Protein AF-A0A7S2Z0U9-F1 (afdb_monomer)

Organism: NCBI:txid464258

InterPro domains:
  IPR000131 ATP synthase, F1 complex, gamma subunit [PF00231] (10-187)
  IPR000131 ATP synthase, F1 complex, gamma subunit [PR00126] (64-81)
  IPR000131 ATP synthase, F1 complex, gamma subunit [PR00126] (134-153)
  IPR000131 ATP synthase, F1 complex, gamma subunit [PR00126] (165-186)
  IPR000131 ATP synthase, F1 complex, gamma subunit [PTHR11693] (14-187)
  IPR000131 ATP synthase, F1 complex, gamma subunit [cd12151] (15-184)
  IPR023632 ATP synthase, F1 complex, gamma subunit conserved site [PS00153] (173-186)
  IPR035968 ATP synthase, F1 complex, gamma subunit superfamily [SSF52943] (11-188)

Nearest PDB structures (foldseek):
  6rdb-assembly1_S  TM=9.258E-01  e=1.568E-13  Polytomella sp. Pringsheim 198.80
  6tmk-assembly1_g1  TM=9.402E-01  e=5.259E-10  Toxoplasma gondii GT1
  6tmj-assembly1_g2  TM=9.325E-01  e=3.375E-09  Toxoplasma gondii GT1
  6te0-assembly1_G  TM=8.631E-01  e=2.609E-08  Euglena gracilis
  6tdx-assembly1_G  TM=8.057E-01  e=1.390E-07  Euglena gracilis

Structure (mmCIF, N/CA/C/O backbone):
data_AF-A0A7S2Z0U9-F1
#
_entry.id   AF-A0A7S2Z0U9-F1
#
loop_
_atom_site.group_PDB
_atom_site.id
_atom_site.type_symbol
_atom_site.label_atom_id
_atom_site.label_alt_id
_atom_site.label_comp_id
_atom_site.label_asym_id
_atom_site.label_entity_id
_atom_site.label_seq_id
_atom_site.pdbx_PDB_ins_code
_atom_site.Cartn_x
_atom_site.Cartn_y
_atom_site.Cartn_z
_atom_site.occupancy
_atom_site.B_iso_or_equiv
_atom_site.auth_seq_id
_atom_site.auth_comp_id
_atom_site.auth_asym_id
_atom_site.auth_atom_id
_atom_site.pdbx_PDB_model_num
ATOM 1 N N . PHE A 1 1 ? -12.363 -0.565 -14.697 1.00 32.34 1 PHE A N 1
ATOM 2 C CA . PHE A 1 1 ? -11.449 -0.471 -15.856 1.00 32.34 1 PHE A CA 1
ATOM 3 C C . PHE A 1 1 ? -10.885 -1.841 -16.272 1.00 32.34 1 PHE A C 1
ATOM 5 O O . PHE A 1 1 ? -9.726 -1.948 -16.635 1.00 32.34 1 PHE A O 1
ATOM 12 N N . TRP A 1 2 ? -11.730 -2.881 -16.286 1.00 26.42 2 TRP A N 1
ATOM 13 C CA . TRP A 1 2 ? -11.443 -4.233 -16.806 1.00 26.42 2 TRP A CA 1
ATOM 14 C C . TRP A 1 2 ? -12.267 -4.490 -18.089 1.00 26.42 2 TRP A C 1
ATOM 16 O O . TRP A 1 2 ? -12.832 -5.557 -18.283 1.00 26.42 2 TRP A O 1
ATOM 26 N N . GLY A 1 3 ? -12.453 -3.448 -18.908 1.00 25.30 3 GLY A N 1
ATOM 27 C CA . GLY A 1 3 ? -13.459 -3.426 -19.982 1.00 25.30 3 GLY A CA 1
ATOM 28 C C . GLY A 1 3 ? -12.913 -3.322 -21.405 1.00 25.30 3 GLY A C 1
ATOM 29 O O . GLY A 1 3 ? -13.703 -3.332 -22.340 1.00 25.30 3 GLY A O 1
ATOM 30 N N . ALA A 1 4 ? -11.597 -3.226 -21.598 1.00 32.41 4 ALA A N 1
ATOM 31 C CA . ALA A 1 4 ? -11.025 -3.394 -22.928 1.00 32.41 4 ALA A CA 1
ATOM 32 C C . ALA A 1 4 ? -10.775 -4.890 -23.119 1.00 32.41 4 ALA A C 1
ATOM 34 O O . ALA A 1 4 ? -9.882 -5.452 -22.483 1.00 32.41 4 ALA A O 1
ATOM 35 N N . ALA A 1 5 ? -11.621 -5.531 -23.929 1.00 33.47 5 ALA A N 1
ATOM 36 C CA . ALA A 1 5 ? -11.429 -6.901 -24.377 1.00 33.47 5 ALA A CA 1
ATOM 37 C C . ALA A 1 5 ? -9.969 -7.080 -24.811 1.00 33.47 5 ALA A C 1
ATOM 39 O O . ALA A 1 5 ? -9.476 -6.324 -25.650 1.00 33.47 5 ALA A O 1
ATOM 40 N N . ALA A 1 6 ? -9.272 -8.036 -24.192 1.00 40.34 6 ALA A N 1
ATOM 41 C CA . ALA A 1 6 ? -7.937 -8.415 -24.619 1.00 40.34 6 ALA A CA 1
ATOM 42 C C . ALA A 1 6 ? -8.001 -8.729 -26.119 1.00 40.34 6 ALA A C 1
ATOM 44 O O . ALA A 1 6 ? -8.807 -9.562 -26.541 1.00 40.34 6 ALA A O 1
ATOM 45 N N . ALA A 1 7 ? -7.206 -8.013 -26.916 1.00 38.97 7 ALA A N 1
ATOM 46 C CA . ALA A 1 7 ? -7.122 -8.255 -28.347 1.00 38.97 7 ALA A CA 1
ATOM 47 C C . ALA A 1 7 ? -6.804 -9.746 -28.585 1.00 38.97 7 ALA A C 1
ATOM 49 O O . ALA A 1 7 ? -5.976 -10.309 -27.858 1.00 38.97 7 ALA A O 1
ATOM 50 N N . PRO A 1 8 ? -7.465 -10.414 -29.546 1.00 28.67 8 PRO A N 1
ATOM 51 C CA . PRO A 1 8 ? -7.232 -11.828 -29.814 1.00 28.67 8 PRO A CA 1
ATOM 52 C C . PRO A 1 8 ? -5.764 -12.030 -30.223 1.00 28.67 8 PRO A C 1
ATOM 54 O O . PRO A 1 8 ? -5.346 -11.568 -31.278 1.00 28.67 8 PRO A O 1
ATOM 57 N N . GLY A 1 9 ? -4.979 -12.668 -29.346 1.00 45.53 9 GLY A N 1
ATOM 58 C CA . GLY A 1 9 ? -3.525 -12.845 -29.491 1.00 45.53 9 GLY A CA 1
ATOM 59 C C . GLY A 1 9 ? -2.668 -12.177 -28.405 1.00 45.53 9 GLY A C 1
ATOM 60 O O . GLY A 1 9 ? -1.458 -12.384 -28.388 1.00 45.53 9 GLY A O 1
ATOM 61 N N . ALA A 1 10 ? -3.259 -11.413 -27.480 1.00 55.91 10 ALA A N 1
ATOM 62 C CA . ALA A 1 10 ? -2.511 -10.794 -26.387 1.00 55.91 10 ALA A CA 1
ATOM 63 C C . ALA A 1 10 ? -1.894 -11.857 -25.458 1.00 55.91 10 ALA A C 1
ATOM 65 O O . ALA A 1 10 ? -2.607 -12.691 -24.889 1.00 55.91 10 ALA A O 1
ATOM 66 N N . LYS A 1 11 ? -0.563 -11.810 -25.291 1.00 65.12 11 LYS A N 1
ATOM 67 C CA . LYS A 1 11 ? 0.166 -12.604 -24.288 1.00 65.12 11 LYS A CA 1
ATOM 68 C C . LYS A 1 11 ? -0.494 -12.399 -22.918 1.00 65.12 11 LYS A C 1
ATOM 70 O O . LYS A 1 11 ? -0.895 -11.283 -22.578 1.00 65.12 11 LYS A O 1
ATOM 75 N N . LYS A 1 12 ? -0.629 -13.474 -22.131 1.00 72.00 12 LYS A N 1
ATOM 76 C CA . LYS A 1 12 ? -1.171 -13.370 -20.767 1.00 72.00 12 LYS A CA 1
ATOM 77 C C . LYS A 1 12 ? -0.324 -12.364 -19.971 1.00 72.00 12 LYS A C 1
ATOM 79 O O . LYS A 1 12 ? 0.902 -12.471 -20.015 1.00 72.00 12 LYS A O 1
ATOM 84 N N . PRO A 1 13 ? -0.941 -11.400 -19.266 1.00 81.06 13 PRO A N 1
ATOM 85 C CA . PRO A 1 13 ? -0.189 -10.425 -18.495 1.00 81.06 13 PRO A CA 1
ATOM 86 C C . PRO A 1 13 ? 0.525 -11.132 -17.346 1.00 81.06 13 PRO A C 1
ATOM 88 O O . PRO A 1 13 ? -0.091 -11.906 -16.617 1.00 81.06 13 PRO A O 1
ATOM 91 N N . LYS A 1 14 ? 1.813 -10.845 -17.179 1.00 87.44 14 LYS A N 1
ATOM 92 C CA . LYS A 1 14 ? 2.587 -11.275 -16.017 1.00 87.44 14 LYS A CA 1
ATOM 93 C C . LYS A 1 14 ? 2.395 -10.271 -14.884 1.00 87.44 14 LYS A C 1
ATOM 95 O O . LYS A 1 14 ? 2.302 -9.067 -15.119 1.00 87.44 14 LYS A O 1
ATOM 100 N N . LEU A 1 15 ? 2.302 -10.765 -13.658 1.00 88.75 15 LEU A N 1
ATOM 101 C CA . LEU A 1 15 ? 2.034 -9.981 -12.462 1.00 88.75 15 LEU A CA 1
ATOM 102 C C . LEU A 1 15 ? 3.262 -9.995 -11.554 1.00 88.75 15 LEU A C 1
ATOM 104 O O . LEU A 1 15 ? 3.691 -11.046 -11.073 1.00 88.75 15 LEU A O 1
ATOM 108 N N . ALA A 1 16 ? 3.773 -8.797 -11.286 1.00 89.94 16 ALA A N 1
ATOM 109 C CA . ALA A 1 16 ? 4.720 -8.519 -10.220 1.00 89.94 16 ALA A CA 1
ATOM 110 C C . ALA A 1 16 ? 3.972 -7.808 -9.088 1.00 89.94 16 ALA A C 1
ATOM 112 O O . ALA A 1 16 ? 3.297 -6.802 -9.314 1.00 89.94 16 ALA A O 1
ATOM 113 N N . ILE A 1 17 ? 4.052 -8.346 -7.873 1.00 91.06 17 ILE A N 1
ATOM 114 C CA . ILE A 1 17 ? 3.324 -7.813 -6.719 1.00 91.06 17 ILE A CA 1
ATOM 115 C C . ILE A 1 17 ? 4.305 -7.320 -5.664 1.00 91.06 17 ILE A C 1
ATOM 117 O O . ILE A 1 17 ? 5.187 -8.052 -5.223 1.00 91.06 17 ILE A O 1
ATOM 121 N N . VAL A 1 18 ? 4.096 -6.095 -5.191 1.00 90.25 18 VAL A N 1
ATOM 122 C CA . VAL A 1 18 ? 4.805 -5.548 -4.033 1.00 90.25 18 VAL A CA 1
ATOM 123 C C . VAL A 1 18 ? 3.852 -5.556 -2.836 1.00 90.25 18 VAL A C 1
ATOM 125 O O . VAL A 1 18 ? 2.795 -4.926 -2.863 1.00 90.25 18 VAL A O 1
ATOM 128 N N . GLY A 1 19 ? 4.213 -6.302 -1.791 1.00 88.44 19 GLY A N 1
ATOM 129 C CA . GLY A 1 19 ? 3.454 -6.443 -0.549 1.00 88.44 19 GLY A CA 1
ATOM 130 C C . GLY A 1 19 ? 2.573 -7.698 -0.447 1.00 88.44 19 GLY A C 1
ATOM 131 O O . GLY A 1 19 ? 2.037 -8.230 -1.421 1.00 88.44 19 GLY A O 1
ATOM 132 N N . ASP A 1 20 ? 2.365 -8.156 0.791 1.00 88.31 20 ASP A N 1
ATOM 133 C CA . ASP A 1 20 ? 1.650 -9.407 1.093 1.00 88.31 20 ASP A CA 1
ATOM 134 C C . ASP A 1 20 ? 0.145 -9.349 0.821 1.00 88.31 20 ASP A C 1
ATOM 136 O O . ASP A 1 20 ? -0.478 -10.348 0.450 1.00 88.31 20 ASP A O 1
ATOM 140 N N . LYS A 1 21 ? -0.469 -8.176 1.006 1.00 89.00 21 LYS A N 1
ATOM 141 C CA . LYS A 1 21 ? -1.922 -8.024 0.859 1.00 89.00 21 LYS A CA 1
ATOM 142 C C . LYS A 1 21 ? -2.360 -8.245 -0.585 1.00 89.00 21 LYS A C 1
ATOM 144 O O . LYS A 1 21 ? -3.274 -9.037 -0.809 1.00 89.00 21 LYS A O 1
ATOM 149 N N . GLY A 1 22 ? -1.656 -7.645 -1.548 1.00 86.62 22 GLY A N 1
ATOM 150 C CA . GLY A 1 22 ? -1.897 -7.878 -2.974 1.00 86.62 22 GLY A CA 1
ATOM 151 C C . GLY A 1 22 ? -1.718 -9.350 -3.343 1.00 86.62 22 GLY A C 1
ATOM 152 O O . GLY A 1 22 ? -2.596 -9.937 -3.975 1.00 86.62 22 GLY A O 1
ATOM 153 N N . ARG A 1 23 ? -0.641 -9.977 -2.846 1.00 88.56 23 ARG A N 1
ATOM 154 C CA . ARG A 1 23 ? -0.338 -11.393 -3.090 1.00 88.56 23 ARG A CA 1
ATOM 155 C C . ARG A 1 23 ? -1.474 -12.290 -2.622 1.00 88.56 23 ARG A C 1
ATOM 157 O O . ARG A 1 23 ? -1.914 -13.142 -3.378 1.00 88.56 23 ARG A O 1
ATOM 164 N N . SER A 1 24 ? -1.970 -12.086 -1.401 1.00 88.94 24 SER A N 1
ATOM 165 C CA . SER A 1 24 ? -2.996 -12.945 -0.791 1.00 88.94 24 SER A CA 1
ATOM 166 C C . SER A 1 24 ? -4.336 -12.969 -1.540 1.00 88.94 24 SER A C 1
ATOM 168 O O . SER A 1 24 ? -5.060 -13.964 -1.472 1.00 88.94 24 SER A O 1
ATOM 170 N N . VAL A 1 25 ? -4.666 -11.879 -2.241 1.00 89.44 25 VAL A N 1
ATOM 171 C CA . VAL A 1 25 ? -5.912 -11.733 -3.007 1.00 89.44 25 VAL A CA 1
ATOM 172 C C . VAL A 1 25 ? -5.718 -12.216 -4.442 1.00 89.44 25 VAL A C 1
ATOM 174 O O . VAL A 1 25 ? -6.529 -12.991 -4.954 1.00 89.44 25 VAL A O 1
ATOM 177 N N . LEU A 1 26 ? -4.630 -11.790 -5.088 1.00 87.75 26 LEU A N 1
ATOM 178 C CA . LEU A 1 26 ? -4.367 -12.103 -6.491 1.00 87.75 26 LEU A CA 1
ATOM 179 C C . LEU A 1 26 ? -3.912 -13.550 -6.693 1.00 87.75 26 LEU A C 1
ATOM 181 O O . LEU A 1 26 ? -4.276 -14.146 -7.701 1.00 87.75 26 LEU A O 1
ATOM 185 N N . SER A 1 27 ? -3.240 -14.169 -5.719 1.00 87.75 27 SER A N 1
ATOM 186 C CA . SER A 1 27 ? -2.865 -15.588 -5.805 1.00 87.75 27 SER A CA 1
ATOM 187 C C . SER A 1 27 ? -4.066 -16.531 -5.860 1.00 87.75 27 SER A C 1
ATOM 189 O O . SER A 1 27 ? -3.946 -17.638 -6.365 1.00 87.75 27 SER A O 1
ATOM 191 N N . ARG A 1 28 ? -5.240 -16.115 -5.369 1.00 88.94 28 ARG A N 1
ATOM 192 C CA . ARG A 1 28 ? -6.458 -16.943 -5.403 1.00 88.94 28 ARG A CA 1
ATOM 193 C C . ARG A 1 28 ? -7.137 -16.954 -6.766 1.00 88.94 28 ARG A C 1
ATOM 195 O O . ARG A 1 28 ? -7.858 -17.892 -7.075 1.00 88.94 28 ARG A O 1
ATOM 202 N N . THR A 1 29 ? -6.970 -15.884 -7.536 1.00 87.19 29 THR A N 1
ATOM 203 C CA . THR A 1 29 ? -7.714 -15.653 -8.783 1.00 87.19 29 THR A CA 1
ATOM 204 C C . THR A 1 29 ? -6.822 -15.713 -10.021 1.00 87.19 29 TH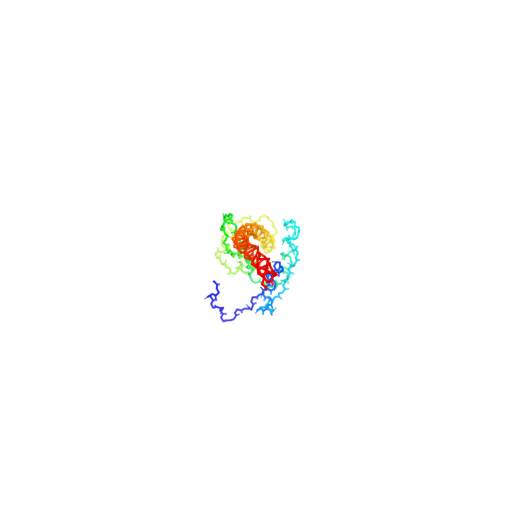R A C 1
ATOM 206 O O . THR A 1 29 ? -7.298 -16.088 -11.083 1.00 87.19 29 THR A O 1
ATOM 209 N N . HIS A 1 30 ? -5.539 -15.371 -9.886 1.00 86.94 30 HIS A N 1
ATOM 210 C CA . HIS A 1 30 ? -4.584 -15.201 -10.985 1.00 86.94 30 HIS A CA 1
ATOM 211 C C . HIS A 1 30 ? -3.222 -15.839 -10.646 1.00 86.94 30 HIS A C 1
ATOM 213 O O . HIS A 1 30 ? -2.174 -15.272 -10.952 1.00 86.94 30 HIS A O 1
ATOM 219 N N . ALA A 1 31 ? -3.233 -17.011 -9.993 1.00 84.50 31 ALA A N 1
ATOM 220 C CA . ALA A 1 31 ? -2.022 -17.740 -9.597 1.00 84.50 31 ALA A CA 1
ATOM 221 C C . ALA A 1 31 ? -1.064 -17.972 -10.776 1.00 84.50 31 ALA A C 1
ATOM 223 O O . ALA A 1 31 ? 0.129 -17.716 -10.659 1.00 84.50 31 ALA A O 1
ATOM 224 N N . ASP A 1 32 ? -1.612 -18.378 -11.923 1.00 85.38 32 ASP A N 1
ATOM 225 C CA . ASP A 1 32 ? -0.854 -18.737 -13.129 1.00 85.38 32 ASP A CA 1
ATOM 226 C C . ASP A 1 32 ? -0.116 -17.555 -13.775 1.00 85.38 32 ASP A C 1
ATOM 228 O O . ASP A 1 32 ? 0.689 -17.743 -14.679 1.00 85.38 32 ASP A O 1
ATOM 232 N N . SER A 1 33 ? -0.448 -16.324 -13.382 1.00 85.44 33 SER A N 1
ATOM 233 C CA . SER A 1 33 ? 0.128 -15.095 -13.938 1.00 85.44 33 SER A CA 1
ATOM 234 C C . SER A 1 33 ? 1.133 -14.435 -12.995 1.00 85.44 33 SER A C 1
ATOM 236 O O . SER A 1 33 ? 1.698 -13.407 -13.346 1.00 85.44 33 SER A O 1
ATOM 238 N N . LEU A 1 34 ? 1.345 -14.980 -11.796 1.00 84.56 34 LEU A N 1
ATOM 239 C CA . LEU A 1 34 ? 2.208 -14.397 -10.775 1.00 84.56 34 LEU A CA 1
ATOM 240 C C . LEU A 1 34 ? 3.654 -14.868 -10.971 1.00 84.56 34 LEU A C 1
ATOM 242 O O . LEU A 1 34 ? 3.950 -16.038 -10.757 1.00 84.56 34 LEU A O 1
ATOM 246 N N . GLU A 1 35 ? 4.548 -13.953 -11.351 1.00 84.38 35 GLU A N 1
ATOM 247 C CA . GLU A 1 35 ? 5.969 -14.279 -11.580 1.00 84.38 35 GLU A CA 1
ATOM 248 C C . GLU A 1 35 ? 6.887 -13.720 -10.498 1.00 84.38 35 GLU A C 1
ATOM 250 O O . GLU A 1 35 ? 7.848 -14.376 -10.104 1.00 84.38 35 GLU A O 1
ATOM 255 N N . TYR A 1 36 ? 6.565 -12.542 -9.961 1.00 85.00 36 TYR A N 1
ATOM 256 C CA . TYR A 1 36 ? 7.386 -11.902 -8.942 1.00 85.00 36 TYR A CA 1
ATOM 257 C C . TYR A 1 36 ? 6.553 -11.454 -7.751 1.00 85.00 36 TYR A C 1
ATOM 259 O O . TYR A 1 36 ? 5.430 -10.954 -7.883 1.00 85.00 36 TYR A O 1
ATOM 267 N N . THR A 1 37 ? 7.104 -11.612 -6.551 1.00 85.38 37 THR A N 1
ATOM 268 C CA . THR A 1 37 ? 6.523 -11.014 -5.355 1.00 85.38 37 THR A CA 1
ATOM 269 C C . THR A 1 37 ? 7.604 -10.553 -4.395 1.00 85.38 37 THR A C 1
ATOM 271 O O . THR A 1 37 ? 8.393 -11.360 -3.915 1.00 85.38 37 THR A O 1
ATOM 274 N N . CYS A 1 38 ? 7.570 -9.268 -4.052 1.00 85.12 38 CYS A N 1
ATOM 275 C CA . CYS A 1 38 ? 8.383 -8.702 -2.989 1.00 85.12 38 CYS A CA 1
ATOM 276 C C . CYS A 1 38 ? 7.519 -8.535 -1.736 1.00 85.12 38 CYS A C 1
ATOM 278 O O . CYS A 1 38 ? 6.705 -7.615 -1.624 1.00 85.12 38 CYS A O 1
ATOM 280 N N . THR A 1 39 ? 7.664 -9.461 -0.796 1.00 76.06 39 THR A N 1
ATOM 281 C CA . THR A 1 39 ? 7.118 -9.330 0.556 1.00 76.06 39 THR A CA 1
ATOM 282 C C . THR A 1 39 ? 8.151 -8.565 1.379 1.00 76.06 39 THR A C 1
ATOM 284 O O . THR A 1 39 ? 9.337 -8.815 1.215 1.00 76.06 39 THR A O 1
ATOM 287 N N . GLU A 1 40 ? 7.735 -7.660 2.265 1.00 76.25 40 GLU A N 1
ATOM 288 C CA . GLU A 1 40 ? 8.612 -6.863 3.154 1.00 76.25 40 GLU A CA 1
ATOM 289 C C . GLU A 1 40 ? 9.192 -5.536 2.630 1.00 76.25 40 GLU A C 1
ATOM 291 O O . GLU A 1 40 ? 9.793 -4.808 3.419 1.00 76.25 40 GLU A O 1
ATOM 296 N N . ALA A 1 41 ? 8.923 -5.137 1.382 1.00 72.81 41 ALA A N 1
ATOM 297 C CA . ALA A 1 41 ? 9.412 -3.865 0.820 1.00 72.81 41 ALA A CA 1
ATOM 298 C C . ALA A 1 41 ? 9.056 -2.607 1.646 1.00 72.81 41 ALA A C 1
ATOM 300 O O . ALA A 1 41 ? 9.721 -1.582 1.533 1.00 72.81 41 ALA A O 1
ATOM 301 N N . THR A 1 42 ? 8.004 -2.672 2.467 1.00 72.31 42 THR A N 1
ATOM 302 C CA . THR A 1 42 ? 7.497 -1.552 3.276 1.00 72.31 42 THR A CA 1
ATOM 303 C C . THR A 1 42 ? 7.848 -1.648 4.764 1.00 72.31 42 THR A C 1
ATOM 305 O O . THR A 1 42 ? 7.425 -0.792 5.540 1.00 72.31 42 THR A O 1
ATOM 308 N N . LYS A 1 43 ? 8.596 -2.677 5.202 1.00 77.38 43 LYS A N 1
ATOM 309 C CA . LYS A 1 43 ? 9.007 -2.807 6.616 1.00 77.38 43 LYS A CA 1
ATOM 310 C C . LYS A 1 43 ? 10.063 -1.776 7.015 1.00 77.38 43 LYS A C 1
ATOM 312 O O . LYS A 1 43 ? 10.114 -1.371 8.173 1.00 77.38 43 LYS A O 1
ATOM 317 N N . GLN A 1 44 ? 10.914 -1.391 6.071 1.00 78.00 44 GLN A N 1
ATOM 318 C CA . GLN A 1 44 ? 11.908 -0.333 6.222 1.00 78.00 44 GLN A CA 1
ATOM 319 C C . GLN A 1 44 ? 11.487 0.892 5.405 1.00 78.00 44 GLN A C 1
ATOM 321 O O . GLN A 1 44 ? 10.585 0.813 4.569 1.00 78.00 44 GLN A O 1
ATOM 326 N N . SER A 1 45 ? 12.135 2.032 5.654 1.00 82.75 45 SER A N 1
ATOM 327 C CA . SER A 1 45 ? 11.931 3.238 4.852 1.00 82.75 45 SER A CA 1
ATOM 328 C C . SER A 1 45 ? 12.161 2.930 3.374 1.00 82.75 45 SER A C 1
ATOM 330 O O . SER A 1 45 ? 13.184 2.353 3.010 1.00 82.75 45 SER A O 1
ATOM 332 N N . ILE A 1 46 ? 11.213 3.328 2.528 1.00 87.06 46 ILE A N 1
ATOM 333 C CA . ILE A 1 46 ? 11.299 3.123 1.083 1.00 87.06 46 ILE A CA 1
ATOM 334 C C . ILE A 1 46 ? 12.469 3.962 0.563 1.00 87.06 46 ILE A C 1
ATOM 336 O O . ILE A 1 46 ? 12.459 5.186 0.682 1.00 87.06 46 ILE A O 1
ATOM 340 N N . THR A 1 47 ? 13.479 3.303 -0.000 1.00 91.56 47 THR A N 1
ATOM 341 C CA . THR A 1 47 ? 14.635 3.957 -0.626 1.00 91.56 47 THR A CA 1
ATOM 342 C C . THR A 1 47 ? 14.649 3.689 -2.123 1.00 91.56 47 THR A C 1
ATOM 344 O O . THR A 1 47 ? 14.069 2.707 -2.592 1.00 91.56 47 THR A O 1
ATOM 347 N N . PHE A 1 48 ? 15.351 4.539 -2.875 1.00 93.12 48 PHE A N 1
ATOM 348 C CA . PHE A 1 48 ? 15.548 4.313 -4.305 1.00 93.12 48 PHE A CA 1
ATOM 349 C C . PHE A 1 48 ? 16.237 2.968 -4.574 1.00 93.12 48 PHE A C 1
ATOM 351 O O . PHE A 1 48 ? 15.795 2.237 -5.445 1.00 93.12 48 PHE A O 1
ATOM 358 N N . ALA A 1 49 ? 17.218 2.574 -3.751 1.00 91.75 49 ALA A N 1
ATOM 359 C CA . ALA A 1 49 ? 17.907 1.287 -3.881 1.00 91.75 49 ALA A CA 1
ATOM 360 C C . ALA A 1 49 ? 16.952 0.081 -3.805 1.00 91.75 49 ALA A C 1
ATOM 362 O O . ALA A 1 49 ? 17.099 -0.878 -4.557 1.00 91.75 49 ALA A O 1
ATOM 363 N N . THR A 1 50 ? 15.938 0.137 -2.935 1.00 90.00 50 THR A N 1
ATOM 364 C CA . THR A 1 50 ? 14.903 -0.905 -2.861 1.00 90.00 50 THR A CA 1
ATOM 365 C C . THR A 1 50 ? 14.064 -0.955 -4.139 1.00 90.00 50 THR A C 1
ATOM 367 O O . THR A 1 50 ? 13.767 -2.039 -4.632 1.00 90.00 50 THR A O 1
ATOM 370 N N . ALA A 1 51 ? 13.693 0.205 -4.688 1.00 91.88 51 ALA A N 1
ATOM 371 C CA . ALA A 1 51 ? 12.945 0.279 -5.939 1.00 91.88 51 ALA A CA 1
ATOM 372 C C . ALA A 1 51 ? 13.779 -0.201 -7.138 1.00 91.88 51 ALA A C 1
ATOM 374 O O . ALA A 1 51 ? 13.249 -0.921 -7.979 1.00 91.88 51 ALA A O 1
ATOM 375 N N . SER A 1 52 ? 15.074 0.127 -7.180 1.00 92.44 52 SER A N 1
ATOM 376 C CA . SER A 1 52 ? 16.019 -0.362 -8.190 1.00 92.44 52 SER A CA 1
ATOM 377 C C . SER A 1 52 ? 16.170 -1.879 -8.140 1.00 92.44 52 SER A C 1
ATOM 379 O O . SER A 1 52 ? 16.025 -2.521 -9.170 1.00 92.44 52 SER A O 1
ATOM 381 N N . ALA A 1 53 ? 16.339 -2.474 -6.955 1.00 91.12 53 ALA A N 1
ATOM 382 C CA . ALA A 1 53 ? 16.425 -3.931 -6.820 1.00 91.12 53 ALA A CA 1
ATOM 383 C C . ALA A 1 53 ? 15.153 -4.643 -7.325 1.00 91.12 53 ALA A C 1
ATOM 385 O O . ALA A 1 53 ? 15.227 -5.670 -7.995 1.00 91.12 53 ALA A O 1
ATOM 386 N N . ILE A 1 54 ? 13.974 -4.071 -7.050 1.00 90.44 54 ILE A N 1
ATOM 387 C CA . ILE A 1 54 ? 12.702 -4.585 -7.580 1.00 90.44 54 ILE A CA 1
ATOM 388 C C . ILE A 1 54 ? 12.629 -4.399 -9.103 1.00 90.44 54 ILE A C 1
ATOM 390 O O . ILE A 1 54 ? 12.147 -5.289 -9.802 1.00 90.44 54 ILE A O 1
ATOM 394 N N . ALA A 1 55 ? 13.093 -3.261 -9.627 1.00 90.69 55 ALA A N 1
ATOM 395 C CA . ALA A 1 55 ? 13.139 -3.000 -11.063 1.00 90.69 55 ALA A CA 1
ATOM 396 C C . ALA A 1 55 ? 14.041 -4.014 -11.784 1.00 90.69 55 ALA A C 1
ATOM 398 O O . ALA A 1 55 ? 13.603 -4.607 -12.763 1.00 90.69 55 ALA A O 1
ATOM 399 N N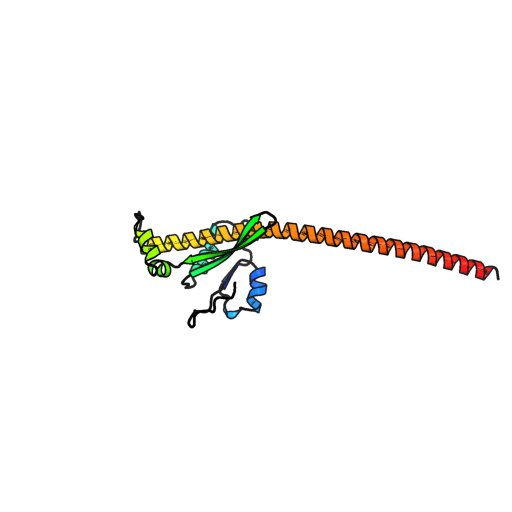 . GLU A 1 56 ? 15.240 -4.280 -11.262 1.00 90.75 56 GLU A N 1
ATOM 400 C CA . GLU A 1 56 ? 16.174 -5.288 -11.783 1.00 90.75 56 GLU A CA 1
ATOM 401 C C . GLU A 1 56 ? 15.542 -6.684 -11.837 1.00 90.75 56 GLU A C 1
ATOM 403 O O . GLU A 1 56 ? 15.660 -7.393 -12.837 1.00 90.75 56 GLU A O 1
ATOM 408 N N . ASP A 1 57 ? 14.821 -7.082 -10.787 1.00 89.12 57 ASP A N 1
ATOM 409 C CA . ASP A 1 57 ? 14.112 -8.362 -10.772 1.00 89.12 57 ASP A CA 1
ATOM 410 C C . ASP A 1 57 ? 12.986 -8.426 -11.813 1.00 89.12 57 ASP A C 1
ATOM 412 O O . ASP A 1 57 ? 12.783 -9.469 -12.440 1.00 89.12 57 ASP A O 1
ATOM 416 N N . ILE A 1 58 ? 12.271 -7.319 -12.032 1.00 87.50 58 ILE A N 1
ATOM 417 C CA . ILE A 1 58 ? 11.234 -7.221 -13.068 1.00 87.50 58 ILE A CA 1
ATOM 418 C C . ILE A 1 58 ? 11.861 -7.280 -14.469 1.00 87.50 58 ILE A C 1
ATOM 420 O O . ILE A 1 58 ? 11.305 -7.936 -15.347 1.00 87.50 58 ILE A O 1
ATOM 424 N N . MET A 1 59 ? 13.028 -6.662 -14.671 1.00 85.88 59 MET A N 1
ATOM 425 C CA . MET A 1 59 ? 13.749 -6.626 -15.953 1.00 85.88 59 MET A CA 1
ATOM 426 C C . MET A 1 59 ? 14.303 -7.980 -16.400 1.00 85.88 59 MET A C 1
ATOM 428 O O . MET A 1 59 ? 14.458 -8.205 -17.594 1.00 85.88 59 MET A O 1
ATOM 432 N N . LYS A 1 60 ? 14.504 -8.937 -15.485 1.00 85.88 60 LYS A N 1
ATOM 433 C CA . LYS A 1 60 ? 14.830 -10.332 -15.855 1.00 85.88 60 LYS A CA 1
ATOM 434 C C . LYS A 1 60 ? 13.719 -11.011 -16.660 1.00 85.88 60 LYS A C 1
ATOM 436 O O . LYS A 1 60 ? 13.946 -12.051 -17.278 1.00 85.88 60 LYS A O 1
ATOM 441 N N . THR A 1 61 ? 12.510 -10.466 -16.601 1.00 81.50 61 THR A N 1
ATOM 442 C CA . THR A 1 61 ? 11.351 -10.981 -17.315 1.00 81.50 61 THR A CA 1
ATOM 443 C C . THR A 1 61 ? 11.177 -10.209 -18.613 1.00 81.50 61 THR A C 1
ATOM 445 O O . THR A 1 61 ? 11.121 -8.988 -18.590 1.00 81.50 61 THR A O 1
ATOM 448 N N . ASP A 1 62 ? 11.017 -10.909 -19.732 1.00 78.88 62 ASP A N 1
ATOM 449 C CA . ASP A 1 62 ? 10.715 -10.262 -21.010 1.00 78.88 62 ASP A CA 1
ATOM 450 C C . ASP A 1 62 ? 9.303 -9.638 -20.992 1.00 78.88 62 ASP A C 1
ATOM 452 O O . ASP A 1 62 ? 8.303 -10.333 -20.744 1.00 78.88 62 ASP A O 1
ATOM 456 N N . TYR A 1 63 ? 9.219 -8.323 -21.216 1.00 80.00 63 TYR A N 1
ATOM 457 C CA . TYR A 1 63 ? 7.973 -7.564 -21.286 1.00 80.00 63 TYR A CA 1
ATOM 458 C C . TYR A 1 63 ? 8.048 -6.460 -22.346 1.00 80.00 63 TYR A C 1
ATOM 460 O O . TYR A 1 63 ? 9.038 -5.758 -22.470 1.00 80.00 63 TYR A O 1
ATOM 468 N N . GLU A 1 64 ? 6.941 -6.240 -23.059 1.00 80.38 64 GLU A N 1
ATOM 469 C CA . GLU A 1 64 ? 6.827 -5.144 -24.040 1.00 80.38 64 GLU A CA 1
ATOM 470 C C . GLU A 1 64 ? 6.440 -3.811 -23.366 1.00 80.38 64 GLU A C 1
ATOM 472 O O . GLU A 1 64 ? 6.813 -2.725 -23.809 1.00 80.38 64 GLU A O 1
ATOM 477 N N . ALA A 1 65 ? 5.675 -3.880 -22.271 1.00 84.25 65 ALA A N 1
ATOM 478 C CA . ALA A 1 65 ? 5.272 -2.719 -21.484 1.00 84.25 65 ALA A CA 1
ATOM 479 C C . ALA A 1 65 ? 5.029 -3.100 -20.018 1.00 84.25 65 ALA A C 1
ATOM 481 O O . ALA A 1 65 ? 4.253 -4.012 -19.719 1.00 84.25 65 ALA A O 1
ATOM 482 N N . SER A 1 66 ? 5.629 -2.344 -19.104 1.00 87.19 66 SER A N 1
ATOM 483 C CA . SER A 1 66 ? 5.393 -2.437 -17.667 1.00 87.19 66 SER A CA 1
ATOM 484 C C . SER A 1 66 ? 4.313 -1.440 -17.248 1.00 87.19 66 SER A C 1
ATOM 486 O O . SER A 1 66 ? 4.385 -0.246 -17.540 1.00 87.19 66 SER A O 1
ATOM 488 N N . ARG A 1 67 ? 3.269 -1.929 -16.572 1.00 91.06 67 ARG A N 1
ATOM 489 C CA . ARG A 1 67 ? 2.171 -1.103 -16.050 1.00 91.06 67 ARG A CA 1
ATOM 490 C C . ARG A 1 67 ? 2.215 -1.110 -14.533 1.00 91.06 67 ARG A C 1
ATOM 492 O O . ARG A 1 67 ? 1.802 -2.078 -13.898 1.00 91.06 67 ARG A O 1
ATOM 499 N N . VAL A 1 68 ? 2.678 -0.009 -13.957 1.00 91.81 68 VAL A N 1
ATOM 500 C CA . VAL A 1 68 ? 2.774 0.171 -12.510 1.00 91.81 68 VAL A CA 1
ATOM 501 C C . VAL A 1 68 ? 1.451 0.728 -11.999 1.00 91.81 68 VAL A C 1
ATOM 503 O O . VAL A 1 68 ? 1.060 1.847 -12.336 1.00 91.81 68 VAL A O 1
ATOM 506 N N . VAL A 1 69 ? 0.745 -0.060 -11.189 1.00 93.19 69 VAL A N 1
ATOM 507 C CA . VAL A 1 69 ? -0.527 0.331 -10.570 1.00 93.19 69 VAL A CA 1
ATOM 508 C C . VAL A 1 69 ? -0.276 0.738 -9.125 1.00 93.19 69 VAL A C 1
ATOM 510 O O . VAL A 1 69 ? 0.206 -0.060 -8.325 1.00 93.19 69 VAL A O 1
ATOM 513 N N . PHE A 1 70 ? -0.634 1.968 -8.774 1.00 93.81 70 PHE A N 1
ATOM 514 C CA . PHE A 1 70 ? -0.475 2.495 -7.421 1.00 93.81 70 PHE A CA 1
ATOM 515 C C . PHE A 1 70 ? -1.589 3.495 -7.098 1.00 93.81 70 PHE A C 1
ATOM 517 O O . PHE A 1 70 ? -2.399 3.864 -7.949 1.00 93.81 70 PHE A O 1
ATOM 524 N N . ASN A 1 71 ? -1.660 3.919 -5.839 1.00 94.38 71 ASN A N 1
ATOM 525 C CA . ASN A 1 71 ? -2.601 4.942 -5.407 1.00 94.38 71 ASN A CA 1
ATOM 526 C C . ASN A 1 71 ? -1.859 6.265 -5.350 1.00 94.38 71 ASN A C 1
ATOM 528 O O . ASN A 1 71 ? -0.893 6.377 -4.604 1.00 94.38 71 ASN A O 1
ATOM 532 N N . ARG A 1 72 ? -2.317 7.246 -6.125 1.00 94.00 72 ARG A N 1
ATOM 533 C CA . ARG A 1 72 ? -1.806 8.610 -6.063 1.00 94.00 72 ARG A CA 1
ATOM 534 C C . ARG A 1 72 ? -2.474 9.343 -4.908 1.00 94.00 72 ARG A C 1
ATOM 536 O O . ARG A 1 72 ? -3.707 9.441 -4.872 1.00 94.00 72 ARG A O 1
ATOM 543 N N . PHE A 1 73 ? -1.667 9.876 -4.005 1.00 93.25 73 PHE A N 1
ATOM 544 C CA . PHE A 1 73 ? -2.115 10.690 -2.894 1.00 93.25 73 PHE A CA 1
ATOM 545 C C . PHE A 1 73 ? -2.555 12.061 -3.417 1.00 93.25 73 PHE A C 1
ATOM 547 O O . PHE A 1 73 ? -1.773 12.814 -3.997 1.00 93.25 73 PHE A O 1
ATOM 554 N N . LYS A 1 74 ? -3.840 12.389 -3.248 1.00 91.94 74 LYS A N 1
ATOM 555 C CA . LYS A 1 74 ? -4.388 13.696 -3.642 1.00 91.94 74 LYS A CA 1
ATOM 556 C C . LYS A 1 74 ? -4.611 14.581 -2.421 1.00 91.94 74 LYS A C 1
ATOM 558 O O . LYS A 1 74 ? -4.312 15.769 -2.447 1.00 91.94 74 LYS A O 1
ATOM 563 N N . SER A 1 75 ? -5.146 13.995 -1.357 1.00 91.12 75 SER A N 1
ATOM 564 C CA . SER A 1 75 ? -5.297 14.608 -0.041 1.00 91.12 75 SER A CA 1
ATOM 565 C C . SER A 1 75 ? -5.417 13.519 1.024 1.00 91.12 75 SER A C 1
ATOM 567 O O . SER A 1 75 ? -5.583 12.344 0.700 1.00 91.12 75 SER A O 1
ATOM 569 N N . ALA A 1 76 ? -5.424 13.909 2.302 1.00 87.12 76 ALA A N 1
ATOM 570 C CA . ALA A 1 76 ? -5.633 12.988 3.424 1.00 87.12 76 ALA A CA 1
ATOM 571 C C . ALA A 1 76 ? -6.952 12.187 3.347 1.00 87.12 76 ALA A C 1
ATOM 573 O O . ALA A 1 76 ? -7.092 11.174 4.020 1.00 87.12 76 ALA A O 1
ATOM 574 N N . ILE A 1 77 ? -7.908 12.628 2.522 1.00 87.25 77 ILE A N 1
ATOM 575 C CA . ILE A 1 77 ? -9.221 11.992 2.356 1.00 87.25 77 ILE A CA 1
ATOM 576 C C . ILE A 1 77 ? -9.320 11.272 1.003 1.00 87.25 77 ILE A C 1
ATOM 578 O O . ILE A 1 77 ? -9.995 10.251 0.890 1.00 87.25 77 ILE A O 1
ATOM 582 N N . ALA A 1 78 ? -8.668 11.799 -0.039 1.00 90.94 78 ALA A N 1
ATOM 583 C CA . ALA A 1 78 ? -8.828 11.327 -1.408 1.00 90.94 78 ALA A CA 1
ATOM 584 C C . ALA A 1 78 ? -7.518 10.778 -1.988 1.00 90.94 78 ALA A C 1
ATOM 586 O O . ALA A 1 78 ? -6.521 11.489 -2.121 1.00 90.94 78 ALA A O 1
ATOM 587 N N . PHE A 1 79 ? -7.572 9.531 -2.443 1.00 92.81 79 PHE A N 1
ATOM 588 C CA . PHE A 1 79 ? -6.525 8.863 -3.211 1.00 92.81 79 PHE A CA 1
ATOM 589 C C . PHE A 1 79 ? -7.119 8.305 -4.507 1.00 92.81 79 PHE A C 1
ATOM 591 O O . PHE A 1 79 ? -8.275 7.876 -4.544 1.00 92.81 79 PHE A O 1
ATOM 598 N N . GLN A 1 80 ? -6.352 8.359 -5.597 1.00 93.06 80 GLN A N 1
ATOM 599 C CA . GLN A 1 80 ? -6.808 7.953 -6.928 1.00 93.06 80 GLN A CA 1
ATOM 600 C C . GLN A 1 80 ? -5.948 6.800 -7.463 1.00 93.06 80 GLN A C 1
ATOM 602 O O . GLN A 1 80 ? -4.743 6.993 -7.657 1.00 93.06 80 GLN A O 1
ATOM 607 N N . PRO A 1 81 ? -6.537 5.621 -7.747 1.00 94.31 81 PRO A N 1
ATOM 608 C CA . PRO A 1 81 ? -5.828 4.538 -8.416 1.00 94.31 81 PRO A CA 1
ATOM 609 C C . PRO A 1 81 ? -5.342 5.010 -9.785 1.00 94.31 81 PRO A C 1
ATOM 611 O O . PRO A 1 81 ? -6.142 5.384 -10.644 1.00 94.31 81 PRO A O 1
ATOM 614 N N . THR A 1 82 ? -4.029 5.029 -9.966 1.00 93.06 82 THR A N 1
ATOM 615 C CA . THR A 1 82 ? -3.362 5.524 -11.169 1.00 93.06 82 THR A CA 1
ATOM 616 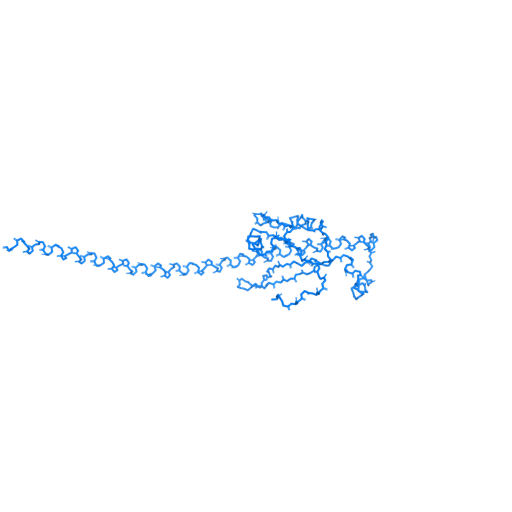C C . THR A 1 82 ? -2.493 4.414 -11.744 1.00 93.06 82 THR A C 1
ATOM 618 O O . THR A 1 82 ? -1.952 3.584 -11.012 1.00 93.06 82 THR A O 1
ATOM 621 N N . VAL A 1 83 ? -2.387 4.388 -13.071 1.00 94.06 83 VAL A N 1
ATOM 622 C CA . VAL A 1 83 ? -1.530 3.452 -13.798 1.00 94.06 83 VAL A CA 1
ATOM 623 C C . VAL A 1 83 ? -0.475 4.262 -14.534 1.00 94.06 83 VAL A C 1
ATOM 625 O O . VAL A 1 83 ? -0.817 5.055 -15.409 1.00 94.06 83 VAL A O 1
ATOM 628 N N . ALA A 1 84 ? 0.792 4.073 -14.178 1.00 91.56 84 ALA A N 1
ATOM 629 C CA . ALA A 1 84 ? 1.919 4.566 -14.959 1.00 91.56 84 ALA A CA 1
ATOM 630 C C . ALA A 1 84 ? 2.377 3.463 -15.919 1.00 91.56 84 ALA A C 1
ATOM 632 O O . ALA A 1 84 ? 2.420 2.292 -15.543 1.00 91.56 84 ALA A O 1
ATOM 633 N N . THR A 1 85 ? 2.673 3.824 -17.166 1.00 89.38 85 THR A N 1
ATOM 634 C CA . THR A 1 85 ? 3.147 2.876 -18.184 1.00 89.38 85 THR A CA 1
ATOM 635 C C . THR A 1 85 ? 4.585 3.211 -18.537 1.00 89.38 85 THR A C 1
ATOM 637 O O . THR A 1 85 ? 4.863 4.345 -18.915 1.00 89.38 85 THR A O 1
ATOM 640 N N . VAL A 1 86 ? 5.464 2.220 -18.427 1.00 87.69 86 VAL A N 1
ATOM 641 C CA . VAL A 1 86 ? 6.861 2.274 -18.861 1.00 87.69 86 VAL A CA 1
ATOM 642 C C . VAL A 1 86 ? 7.001 1.295 -20.022 1.00 87.69 86 VAL A C 1
ATOM 644 O O . VAL A 1 86 ? 6.633 0.127 -19.897 1.00 87.69 86 VAL A O 1
ATOM 647 N N . LEU A 1 87 ? 7.444 1.784 -21.175 1.00 85.31 87 LEU A N 1
ATOM 648 C CA . LEU A 1 87 ? 7.592 0.986 -22.393 1.00 85.31 87 LEU A CA 1
ATOM 649 C C . LEU A 1 87 ? 9.000 0.394 -22.467 1.00 85.31 87 LEU A C 1
ATOM 651 O O . LEU A 1 87 ? 9.942 1.033 -22.006 1.00 85.31 87 LEU A O 1
ATOM 655 N N . ALA A 1 88 ? 9.126 -0.795 -23.056 1.00 84.38 88 ALA A N 1
ATOM 656 C CA . ALA A 1 88 ? 10.425 -1.351 -23.426 1.00 84.38 88 ALA A CA 1
ATOM 657 C C . ALA A 1 88 ? 11.058 -0.566 -24.594 1.00 84.38 88 ALA A C 1
ATOM 659 O O . ALA A 1 88 ? 10.321 0.102 -25.333 1.00 84.38 88 ALA A O 1
ATOM 660 N N . PRO A 1 89 ? 12.384 -0.629 -24.805 1.00 81.88 89 PRO A N 1
ATOM 661 C CA . PRO A 1 89 ? 13.078 0.172 -25.803 1.00 81.88 89 PRO A CA 1
ATOM 662 C C . PRO A 1 89 ? 12.608 -0.203 -27.207 1.00 81.88 89 PRO A C 1
ATOM 664 O O . PRO A 1 89 ? 12.308 0.678 -28.007 1.00 81.88 89 PRO A O 1
ATOM 667 N N . GLU A 1 90 ? 12.381 -1.493 -27.471 1.00 82.19 90 GLU A N 1
ATOM 668 C CA . GLU A 1 90 ? 11.864 -1.974 -28.756 1.00 82.19 90 GLU A CA 1
ATOM 669 C C . GLU A 1 90 ? 10.446 -1.443 -29.016 1.00 82.19 90 GLU A C 1
ATOM 671 O O . GLU A 1 90 ? 10.080 -1.095 -30.142 1.00 82.19 90 GLU A O 1
ATOM 676 N N . ALA A 1 91 ? 9.633 -1.330 -27.960 1.00 80.88 91 ALA A N 1
ATOM 677 C CA . ALA A 1 91 ? 8.292 -0.766 -28.051 1.00 80.88 91 ALA A CA 1
ATOM 678 C C . ALA A 1 91 ? 8.315 0.755 -28.283 1.00 80.88 91 ALA A C 1
ATOM 680 O O . ALA A 1 91 ? 7.416 1.275 -28.950 1.00 80.88 91 ALA A O 1
ATOM 681 N N . ILE A 1 92 ? 9.329 1.463 -27.775 1.00 80.00 92 ILE A N 1
ATOM 682 C CA . ILE A 1 92 ? 9.559 2.889 -28.047 1.00 80.00 92 ILE A CA 1
ATOM 683 C C . ILE A 1 92 ? 9.974 3.086 -29.507 1.00 80.00 92 ILE A C 1
ATOM 685 O O . ILE A 1 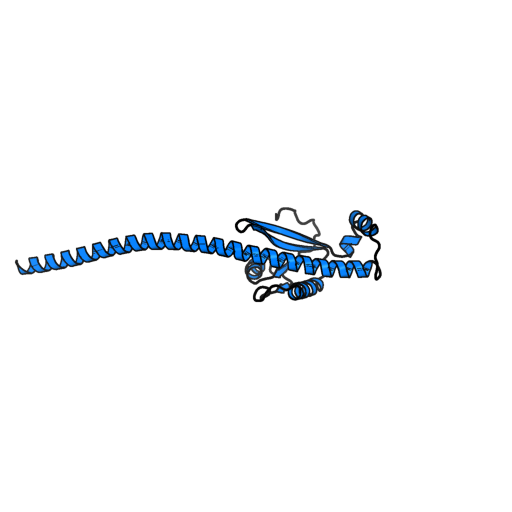92 ? 9.377 3.908 -30.202 1.00 80.00 92 ILE A O 1
ATOM 689 N N . GLU A 1 93 ? 10.931 2.297 -29.997 1.00 81.69 93 GLU A N 1
ATOM 690 C CA . GLU A 1 93 ? 11.413 2.373 -31.382 1.00 81.69 93 GLU A CA 1
ATOM 691 C C . GLU A 1 93 ? 10.331 2.010 -32.406 1.00 81.69 93 GLU A C 1
ATOM 693 O O . GLU A 1 93 ? 10.288 2.568 -33.502 1.00 81.69 93 GLU A O 1
ATOM 698 N N . SER A 1 94 ? 9.387 1.141 -32.036 1.00 81.88 94 SER A N 1
ATOM 699 C CA . SER A 1 94 ? 8.240 0.799 -32.887 1.00 81.88 94 SER A CA 1
ATOM 700 C C . SER A 1 94 ? 7.220 1.936 -33.077 1.00 81.88 94 SER A C 1
ATOM 702 O O . SER A 1 94 ? 6.302 1.798 -33.890 1.00 81.88 94 SER A O 1
ATOM 704 N N . GLN A 1 95 ? 7.345 3.052 -32.344 1.00 83.12 95 GLN A N 1
ATOM 705 C CA . GLN A 1 95 ? 6.416 4.184 -32.380 1.00 83.12 95 GLN A CA 1
ATOM 706 C C . GLN A 1 95 ? 7.056 5.423 -33.032 1.00 83.12 95 GLN A C 1
ATOM 708 O O . GLN A 1 95 ? 7.724 6.201 -32.345 1.00 83.12 95 GLN A O 1
ATOM 713 N N . PRO A 1 96 ? 6.776 5.698 -34.325 1.00 80.44 96 PRO A N 1
ATOM 714 C CA . PRO A 1 96 ? 7.423 6.780 -35.074 1.00 80.44 96 PRO A CA 1
ATOM 715 C C . PRO A 1 96 ? 7.271 8.155 -34.416 1.00 80.44 96 PRO A C 1
ATOM 717 O O . PRO A 1 96 ? 8.215 8.928 -34.366 1.00 80.44 96 PRO A O 1
ATOM 720 N N . ALA A 1 97 ? 6.103 8.436 -33.829 1.00 82.44 97 ALA A N 1
ATOM 721 C CA . ALA A 1 97 ? 5.823 9.717 -33.181 1.00 82.44 97 ALA A CA 1
ATOM 722 C C . ALA A 1 97 ? 6.640 9.968 -31.897 1.00 82.44 97 ALA A C 1
ATOM 724 O O . ALA A 1 97 ? 6.781 11.119 -31.482 1.00 82.44 97 ALA A O 1
ATOM 725 N N . ILE A 1 98 ? 7.122 8.911 -31.230 1.00 79.31 98 ILE A N 1
ATOM 726 C CA . ILE A 1 98 ? 8.017 9.040 -30.071 1.00 79.31 98 ILE A CA 1
ATOM 727 C C . ILE A 1 98 ? 9.455 9.198 -30.562 1.00 79.31 98 ILE A C 1
ATOM 729 O O . ILE A 1 98 ? 10.163 10.074 -30.074 1.00 79.31 98 ILE A O 1
ATOM 733 N N . VAL A 1 99 ? 9.849 8.398 -31.556 1.00 80.56 99 VAL A N 1
ATOM 734 C CA . VAL A 1 99 ? 11.173 8.442 -32.194 1.00 80.56 99 VAL A CA 1
ATOM 735 C C . VAL A 1 99 ? 11.466 9.829 -32.769 1.00 80.56 99 VAL A C 1
ATOM 737 O O . VAL A 1 99 ? 12.490 10.401 -32.421 1.00 80.56 99 VAL A O 1
ATOM 740 N N . GLU A 1 100 ? 10.545 10.417 -33.540 1.00 83.31 100 GLU A N 1
ATOM 741 C CA . GLU A 1 100 ? 10.721 11.757 -34.130 1.00 83.31 100 GLU A CA 1
ATOM 742 C C . GLU A 1 100 ? 10.984 12.837 -33.074 1.00 83.31 100 GLU A C 1
ATOM 744 O O . GLU A 1 100 ? 11.842 13.691 -33.260 1.00 83.31 100 GLU A O 1
ATOM 749 N N . LYS A 1 101 ? 10.279 12.786 -31.937 1.00 84.56 101 LYS A N 1
ATOM 750 C CA . LYS A 1 101 ? 10.499 13.729 -30.829 1.00 84.56 101 LYS A CA 1
ATOM 751 C C . LYS A 1 101 ? 11.798 13.471 -30.089 1.00 84.56 101 LYS A C 1
ATOM 753 O O . LYS A 1 101 ? 12.375 14.390 -29.523 1.00 84.56 101 LYS A O 1
ATOM 758 N N . PHE A 1 102 ? 12.215 12.215 -30.024 1.00 81.50 102 PHE A N 1
ATOM 759 C CA . PHE A 1 102 ? 13.466 11.841 -29.392 1.00 81.50 102 PHE A CA 1
ATOM 760 C C . PHE A 1 102 ? 14.668 12.287 -30.236 1.00 81.50 102 PHE A C 1
ATOM 762 O O . PHE A 1 102 ? 15.679 12.689 -29.676 1.00 81.50 102 PHE A O 1
ATOM 769 N N . ASP A 1 103 ? 14.526 12.307 -31.563 1.00 84.38 103 ASP A N 1
ATOM 770 C CA . ASP A 1 103 ? 15.551 12.776 -32.507 1.00 84.38 103 ASP A CA 1
ATOM 771 C C . ASP A 1 103 ? 15.805 14.292 -32.429 1.00 84.38 103 ASP A C 1
ATOM 773 O O . ASP A 1 103 ? 16.828 14.769 -32.914 1.00 84.38 103 ASP A O 1
ATOM 777 N N . GLU A 1 104 ? 14.908 15.056 -31.793 1.00 88.06 104 GLU A N 1
ATOM 778 C CA . GLU A 1 104 ? 15.135 16.472 -31.467 1.00 88.06 104 GLU A CA 1
ATOM 779 C C . GLU A 1 104 ? 16.179 16.663 -30.349 1.00 88.06 104 GLU A C 1
ATOM 781 O O . GLU A 1 104 ? 16.665 17.778 -30.147 1.00 88.06 104 GLU A O 1
ATOM 786 N N . TYR A 1 105 ? 16.525 15.601 -29.611 1.00 85.62 105 TYR A N 1
ATOM 787 C CA . TYR A 1 105 ? 17.524 15.638 -28.548 1.00 85.62 105 TYR A CA 1
ATOM 788 C C . TYR A 1 105 ? 18.899 15.226 -29.079 1.00 85.62 105 TYR A C 1
ATOM 790 O O . TYR A 1 105 ? 19.081 14.140 -29.627 1.00 85.62 105 TYR A O 1
ATOM 798 N N . GLU A 1 106 ? 19.902 16.072 -28.849 1.00 83.44 106 GLU A N 1
ATOM 799 C CA . GLU A 1 106 ? 21.299 15.704 -29.068 1.00 83.44 106 GLU A CA 1
ATOM 800 C C . GLU A 1 106 ? 21.767 14.792 -27.923 1.00 83.44 106 GLU A C 1
ATOM 802 O O . GLU A 1 106 ? 21.775 15.187 -26.756 1.00 83.44 106 GLU A O 1
ATOM 807 N N . LEU A 1 107 ? 22.119 13.546 -28.252 1.00 81.50 107 LEU A N 1
ATOM 808 C CA . LEU A 1 107 ? 22.604 12.564 -27.283 1.00 81.50 107 LEU A CA 1
ATOM 809 C C . LEU A 1 107 ? 24.109 12.745 -27.064 1.00 81.50 107 LEU A C 1
ATOM 811 O O . LEU A 1 107 ? 24.917 12.440 -27.941 1.00 81.50 107 LEU A O 1
ATOM 815 N N . GLU A 1 108 ? 24.491 13.197 -25.872 1.00 76.94 108 GLU A N 1
ATOM 816 C CA . GLU A 1 108 ? 25.874 13.115 -25.403 1.00 76.94 108 GLU A CA 1
ATOM 817 C C . GLU A 1 108 ? 26.080 11.778 -24.679 1.00 76.94 108 GLU A C 1
ATOM 819 O O . GLU A 1 108 ? 25.647 11.613 -23.539 1.00 76.94 108 GLU A O 1
ATOM 824 N N . GLY A 1 109 ? 26.719 10.800 -25.330 1.00 69.00 109 GLY A N 1
ATOM 825 C CA . GLY A 1 109 ? 26.939 9.490 -24.714 1.00 69.00 109 GLY A CA 1
ATOM 826 C C . GLY A 1 109 ? 27.089 8.331 -25.706 1.00 69.00 109 GLY A C 1
ATOM 827 O O . GLY A 1 109 ? 27.424 8.574 -26.866 1.00 69.00 109 GLY A O 1
ATOM 828 N N . PRO A 1 110 ? 26.905 7.078 -25.241 1.00 68.31 110 PRO A N 1
ATOM 829 C CA . PRO A 1 110 ? 27.012 5.877 -26.070 1.00 68.31 110 PRO A CA 1
ATOM 830 C C . PRO A 1 110 ? 25.931 5.816 -27.163 1.00 68.31 110 PRO A C 1
ATOM 832 O O . PRO A 1 110 ? 25.075 6.697 -27.272 1.00 68.31 110 PRO A O 1
ATOM 835 N N . ASP A 1 111 ? 25.978 4.768 -27.989 1.00 82.62 111 ASP A N 1
ATOM 836 C CA . ASP A 1 111 ? 25.015 4.547 -29.070 1.00 82.62 111 ASP A CA 1
ATOM 837 C C . ASP A 1 111 ? 23.561 4.638 -28.569 1.00 82.62 111 ASP A C 1
ATOM 839 O O . ASP A 1 111 ? 23.230 4.230 -27.453 1.00 82.62 111 ASP A O 1
ATOM 843 N N . ARG A 1 112 ? 22.659 5.124 -29.433 1.00 82.00 112 ARG A N 1
ATOM 844 C CA . ARG A 1 112 ? 21.229 5.340 -29.127 1.00 82.00 112 ARG A CA 1
ATOM 845 C C . ARG A 1 112 ? 20.570 4.162 -28.399 1.00 82.00 112 ARG A C 1
ATOM 847 O O . ARG A 1 112 ? 19.777 4.372 -27.485 1.00 82.00 112 ARG A O 1
ATOM 854 N N . SER A 1 113 ? 20.884 2.939 -28.819 1.00 81.56 113 SER A N 1
ATOM 855 C C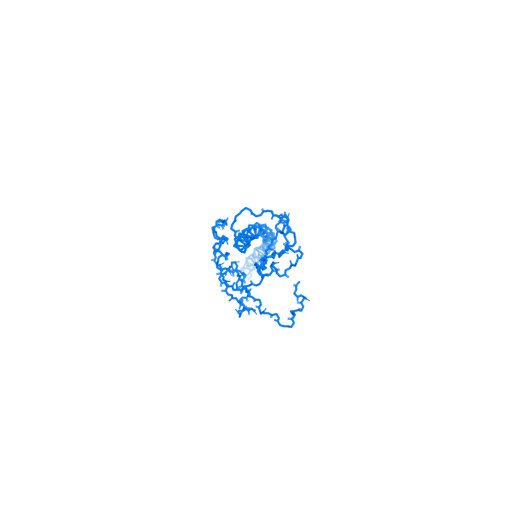A . SER A 1 113 ? 20.310 1.714 -28.254 1.00 81.56 113 SER A CA 1
ATOM 856 C C . SER A 1 113 ? 20.695 1.504 -26.787 1.00 81.56 113 SER A C 1
ATOM 858 O O . SER A 1 113 ? 19.864 1.060 -25.997 1.00 81.56 113 SER A O 1
ATOM 860 N N . GLU A 1 114 ? 21.937 1.817 -26.418 1.00 84.75 114 GLU A N 1
ATOM 861 C CA . GLU A 1 114 ? 22.427 1.680 -25.043 1.00 84.75 114 GLU A CA 1
ATOM 862 C C . GLU A 1 114 ? 21.773 2.743 -24.156 1.00 84.75 114 GLU A C 1
ATOM 864 O O . GLU A 1 114 ? 21.181 2.419 -23.130 1.00 84.75 114 GLU A O 1
ATOM 869 N N . PHE A 1 115 ? 21.719 3.989 -24.636 1.00 87.06 115 PHE A N 1
ATOM 870 C CA . PHE A 1 115 ? 21.060 5.082 -23.922 1.00 87.06 115 PHE A CA 1
ATOM 871 C C . PHE A 1 115 ? 19.571 4.819 -23.648 1.00 87.06 115 PHE A C 1
ATOM 873 O O . PHE A 1 115 ? 19.076 5.105 -22.559 1.00 87.06 115 PHE A O 1
ATOM 880 N N . LEU A 1 116 ? 18.829 4.289 -24.629 1.00 85.31 116 LEU A N 1
ATOM 881 C CA . LEU A 1 116 ? 17.410 3.967 -24.445 1.00 85.31 116 LEU A CA 1
ATOM 882 C C . LEU A 1 116 ? 17.196 2.861 -23.410 1.00 85.31 116 LEU A C 1
ATOM 884 O O . LEU A 1 116 ? 16.204 2.906 -22.679 1.00 85.31 116 LEU A O 1
ATOM 888 N N . THR A 1 117 ? 18.127 1.910 -23.337 1.00 87.25 117 THR A N 1
ATOM 889 C CA . THR A 1 117 ? 18.110 0.852 -22.325 1.00 87.25 117 THR A CA 1
ATOM 890 C C . THR A 1 117 ? 18.309 1.472 -20.945 1.00 87.25 117 THR A C 1
ATOM 892 O O . THR A 1 117 ? 17.398 1.402 -20.123 1.00 87.25 117 THR A O 1
ATOM 895 N N . ASP A 1 118 ? 19.402 2.211 -20.731 1.00 88.94 118 ASP A N 1
ATOM 896 C CA . ASP A 1 118 ? 19.697 2.885 -19.457 1.00 88.94 118 ASP A CA 1
ATOM 897 C C . ASP A 1 118 ? 18.548 3.799 -18.997 1.00 88.94 118 ASP A C 1
ATOM 899 O O . ASP A 1 118 ? 18.152 3.815 -17.825 1.00 88.94 118 ASP A O 1
ATOM 903 N N . LEU A 1 119 ? 17.968 4.557 -19.935 1.00 88.50 119 LEU A N 1
ATOM 904 C CA . LEU A 1 119 ? 16.845 5.445 -19.663 1.00 88.50 119 LEU A CA 1
ATOM 905 C C . LEU A 1 119 ? 15.608 4.668 -19.215 1.00 88.50 119 LEU A C 1
ATOM 907 O O . LEU A 1 119 ? 14.914 5.111 -18.297 1.00 88.50 119 LEU A O 1
ATOM 911 N N . GLN A 1 120 ? 15.303 3.538 -19.850 1.00 88.25 120 GLN A N 1
ATOM 912 C CA . GLN A 1 120 ? 14.184 2.693 -19.450 1.00 88.25 120 GLN A CA 1
ATOM 913 C C . GLN A 1 120 ? 14.407 2.117 -18.051 1.00 88.25 120 GLN A C 1
ATOM 915 O O . GLN A 1 120 ? 13.483 2.181 -17.233 1.00 88.25 120 GLN A O 1
ATOM 920 N N . GLU A 1 121 ? 15.596 1.584 -17.761 1.00 90.25 121 GLU A N 1
ATOM 921 C CA . GLU A 1 121 ? 15.913 1.016 -16.445 1.00 90.25 121 GLU A CA 1
ATOM 922 C C . GLU A 1 121 ? 15.716 2.070 -15.350 1.00 90.25 121 GLU A C 1
ATOM 924 O O . GLU A 1 121 ? 15.006 1.852 -14.357 1.00 90.25 121 GLU A O 1
ATOM 929 N N . PHE A 1 122 ? 16.263 3.267 -15.579 1.00 91.69 122 PHE A N 1
ATOM 930 C CA . PHE A 1 122 ? 16.119 4.391 -14.667 1.00 91.69 122 PHE A CA 1
ATOM 931 C C . PHE A 1 122 ? 14.663 4.852 -14.538 1.00 91.69 122 PHE A C 1
ATOM 933 O O . PHE A 1 122 ? 14.185 5.102 -13.429 1.00 91.69 122 PHE A O 1
ATOM 940 N N . ASN A 1 123 ? 13.925 4.935 -15.648 1.00 91.75 123 ASN A N 1
ATOM 941 C CA . ASN A 1 123 ? 12.521 5.343 -15.654 1.00 91.75 123 ASN A CA 1
ATOM 942 C C . ASN A 1 123 ? 11.640 4.347 -14.889 1.00 91.75 123 ASN A C 1
ATOM 944 O O . ASN A 1 123 ? 10.784 4.760 -14.099 1.00 91.75 123 ASN A O 1
ATOM 948 N N . LEU A 1 124 ? 11.876 3.044 -15.058 1.00 92.12 124 LEU A N 1
ATOM 949 C CA . LEU A 1 124 ? 11.165 2.006 -14.322 1.00 92.12 124 LEU A CA 1
ATOM 950 C C . LEU A 1 124 ? 11.438 2.118 -12.821 1.00 92.12 124 LEU A C 1
ATOM 952 O O . LEU A 1 124 ? 10.487 2.165 -12.037 1.00 92.12 124 LEU A O 1
ATOM 956 N N . ALA A 1 125 ? 12.707 2.219 -12.419 1.00 93.62 125 ALA A N 1
ATOM 957 C CA . ALA A 1 125 ? 13.086 2.375 -11.017 1.00 93.62 125 ALA A CA 1
ATOM 958 C C . ALA A 1 125 ? 12.494 3.656 -10.400 1.00 93.62 125 ALA A C 1
ATOM 960 O O . ALA A 1 125 ? 11.930 3.616 -9.305 1.00 93.62 125 ALA A O 1
ATOM 961 N N . ALA A 1 126 ? 12.543 4.783 -11.118 1.00 94.62 126 ALA A N 1
ATOM 962 C CA . ALA A 1 126 ? 11.974 6.055 -10.676 1.00 94.62 126 ALA A CA 1
ATOM 963 C C . ALA A 1 126 ? 10.445 5.999 -10.544 1.00 94.62 126 ALA A C 1
ATOM 965 O O . ALA A 1 126 ? 9.890 6.461 -9.544 1.00 94.62 126 ALA A O 1
ATOM 966 N N . THR A 1 127 ? 9.760 5.390 -11.514 1.00 93.81 127 THR A N 1
ATOM 967 C CA . THR A 1 127 ? 8.302 5.215 -11.493 1.00 93.81 127 THR A CA 1
ATOM 968 C C . THR A 1 127 ? 7.869 4.294 -10.355 1.00 93.81 127 THR A C 1
ATOM 970 O O . THR A 1 127 ? 6.895 4.591 -9.662 1.00 93.81 127 THR A O 1
ATOM 973 N N . LEU A 1 128 ? 8.601 3.200 -10.118 1.00 92.94 128 LEU A N 1
ATOM 974 C CA . LEU A 1 128 ? 8.363 2.306 -8.984 1.00 92.94 128 LEU A CA 1
ATOM 975 C C . LEU A 1 128 ? 8.583 3.029 -7.657 1.00 92.94 128 LEU A C 1
ATOM 977 O O . LEU A 1 128 ? 7.719 2.965 -6.785 1.00 92.94 128 LEU A O 1
ATOM 981 N N . TYR A 1 129 ? 9.687 3.765 -7.517 1.00 94.12 129 TYR A N 1
ATOM 982 C CA . TYR A 1 129 ? 9.983 4.533 -6.312 1.00 94.12 129 TYR A CA 1
ATOM 983 C C . TYR A 1 129 ? 8.886 5.560 -6.008 1.00 94.12 129 TYR A C 1
ATOM 985 O O . TYR A 1 129 ? 8.344 5.584 -4.901 1.00 94.12 129 TYR A O 1
ATOM 993 N N . TRP A 1 130 ? 8.493 6.355 -7.007 1.00 94.00 130 TRP A N 1
ATOM 994 C CA . TRP A 1 130 ? 7.400 7.315 -6.868 1.00 94.00 130 TRP A CA 1
ATOM 995 C C . TRP A 1 130 ? 6.078 6.626 -6.509 1.00 94.00 130 TRP A C 1
ATOM 997 O O . TRP A 1 130 ? 5.412 7.026 -5.553 1.00 94.00 130 TRP A O 1
ATOM 1007 N N . GLY A 1 131 ? 5.728 5.543 -7.208 1.00 93.44 131 GLY A N 1
ATOM 1008 C CA . GLY A 1 131 ? 4.506 4.786 -6.949 1.00 93.44 131 GLY A CA 1
ATOM 1009 C C . GLY A 1 131 ? 4.457 4.178 -5.545 1.00 93.44 131 GLY A C 1
ATOM 1010 O O . GLY A 1 131 ? 3.406 4.205 -4.902 1.00 93.44 131 GLY A O 1
ATOM 1011 N N . MET A 1 132 ? 5.585 3.676 -5.035 1.00 92.50 132 MET A N 1
ATOM 1012 C CA . MET A 1 132 ? 5.696 3.140 -3.675 1.00 92.50 132 MET A CA 1
ATOM 1013 C C . MET A 1 132 ? 5.527 4.232 -2.613 1.00 92.50 132 MET A C 1
ATOM 1015 O O . MET A 1 132 ? 4.822 4.008 -1.628 1.00 92.50 132 MET A O 1
ATOM 1019 N N . LEU A 1 133 ? 6.118 5.416 -2.811 1.00 92.81 133 LEU A N 1
ATOM 1020 C CA . LEU A 1 133 ? 5.962 6.549 -1.891 1.00 92.81 133 LEU A CA 1
ATOM 1021 C C . LEU A 1 133 ? 4.512 7.047 -1.830 1.00 92.81 133 LEU A C 1
ATOM 1023 O O . LEU A 1 133 ? 3.950 7.210 -0.745 1.00 92.81 133 LEU A O 1
ATOM 1027 N N . GLU A 1 134 ? 3.890 7.246 -2.992 1.00 94.06 134 GLU A N 1
ATOM 1028 C CA . GLU A 1 134 ? 2.491 7.673 -3.121 1.00 94.06 134 GLU A CA 1
ATOM 1029 C C . GLU A 1 134 ? 1.530 6.662 -2.484 1.00 94.06 134 GLU A C 1
ATOM 1031 O O . GLU A 1 134 ? 0.612 7.028 -1.738 1.00 94.06 134 GLU A O 1
ATOM 1036 N N . ASN A 1 135 ? 1.776 5.369 -2.724 1.00 92.75 135 ASN A N 1
ATOM 1037 C CA . ASN A 1 135 ? 0.984 4.299 -2.138 1.00 92.75 135 ASN A CA 1
ATOM 1038 C C . ASN A 1 135 ? 1.163 4.237 -0.617 1.00 92.75 135 ASN A C 1
ATOM 1040 O O . ASN A 1 135 ? 0.163 4.160 0.089 1.00 92.75 135 ASN A O 1
ATOM 1044 N N . GLY A 1 136 ? 2.395 4.356 -0.110 1.00 91.44 136 GLY A N 1
ATOM 1045 C CA . GLY A 1 136 ? 2.676 4.376 1.326 1.00 91.44 136 GLY A CA 1
ATOM 1046 C C . GLY A 1 136 ? 2.014 5.557 2.043 1.00 91.44 136 GLY A C 1
ATOM 1047 O O . GLY A 1 136 ? 1.429 5.385 3.111 1.00 91.44 136 GLY A O 1
ATOM 1048 N N . CYS A 1 137 ? 2.022 6.750 1.438 1.00 92.00 137 CYS A N 1
ATOM 1049 C CA . CYS A 1 137 ? 1.312 7.911 1.982 1.00 92.00 137 CYS A CA 1
ATOM 1050 C C . CYS A 1 137 ? -0.2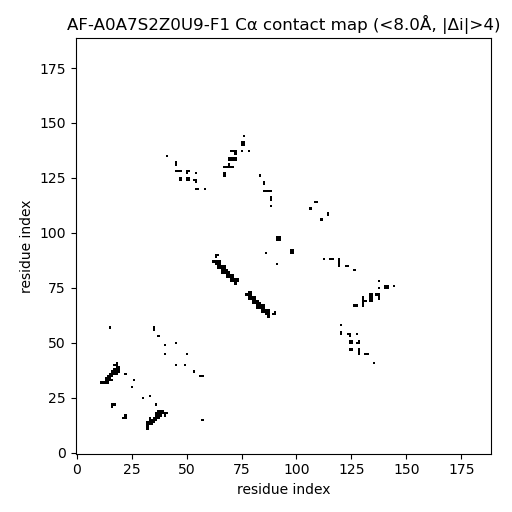12 7.697 1.986 1.00 92.00 137 CYS A C 1
ATOM 1052 O O . CYS A 1 137 ? -0.874 7.900 3.008 1.00 92.00 137 CYS A O 1
ATOM 1054 N N . SER A 1 138 ? -0.760 7.211 0.868 1.00 93.69 138 SER A N 1
ATOM 1055 C CA . SER A 1 138 ? -2.184 6.880 0.740 1.00 93.69 138 SER A CA 1
ATOM 1056 C C . SER A 1 138 ? -2.617 5.798 1.735 1.00 93.69 138 SER A C 1
ATOM 1058 O O . SER A 1 138 ? -3.707 5.875 2.302 1.00 93.69 138 SER A O 1
ATOM 1060 N N . GLU A 1 139 ? -1.758 4.810 1.993 1.00 91.94 139 GLU A N 1
ATOM 1061 C CA . GLU A 1 139 ? -1.992 3.763 2.983 1.00 91.94 139 GLU A CA 1
ATOM 1062 C C . GLU A 1 139 ? -2.142 4.369 4.380 1.00 91.94 139 GLU A C 1
ATOM 1064 O O . GLU A 1 139 ? -3.140 4.100 5.047 1.00 91.94 139 GLU A O 1
ATOM 1069 N N . GLN A 1 140 ? -1.208 5.225 4.807 1.00 92.56 140 GLN A N 1
ATOM 1070 C CA . GLN A 1 140 ? -1.278 5.866 6.123 1.00 92.56 140 GLN A CA 1
ATOM 1071 C C . GLN A 1 140 ? -2.528 6.736 6.269 1.00 92.56 140 GLN A C 1
ATOM 1073 O O . GLN A 1 140 ? -3.237 6.620 7.267 1.00 92.56 140 GLN A O 1
ATOM 1078 N N . ALA A 1 141 ? -2.851 7.543 5.257 1.00 93.38 141 ALA A N 1
ATOM 1079 C CA . ALA A 1 141 ? -4.056 8.368 5.261 1.00 93.38 141 ALA A CA 1
ATOM 1080 C C . ALA A 1 141 ? -5.334 7.515 5.382 1.00 93.38 141 ALA A C 1
ATOM 1082 O O . ALA A 1 141 ? -6.177 7.755 6.249 1.00 93.38 141 ALA A O 1
ATOM 1083 N N . SER A 1 142 ? -5.438 6.449 4.579 1.00 93.88 142 SER A N 1
ATOM 1084 C CA . SER A 1 142 ? -6.574 5.522 4.639 1.00 93.88 142 SER A CA 1
ATOM 1085 C C . SER A 1 142 ? -6.671 4.795 5.985 1.00 93.88 142 SER A C 1
ATOM 1087 O O . SER A 1 142 ? -7.770 4.574 6.498 1.00 93.88 142 SER A O 1
ATOM 1089 N N . ARG A 1 143 ? -5.523 4.463 6.590 1.00 93.50 143 ARG A N 1
ATOM 1090 C CA . ARG A 1 143 ? -5.439 3.790 7.886 1.00 93.50 143 ARG A CA 1
ATOM 1091 C C . ARG A 1 143 ? -5.947 4.694 9.001 1.00 93.50 143 ARG A C 1
ATOM 1093 O O . ARG A 1 143 ? -6.744 4.229 9.807 1.00 93.50 143 ARG A O 1
ATOM 1100 N N . VAL A 1 144 ? -5.539 5.962 9.030 1.00 94.31 144 VAL A N 1
ATOM 1101 C CA . VAL A 1 144 ? -6.026 6.933 10.025 1.00 94.31 144 VAL A CA 1
ATOM 1102 C C . VAL A 1 144 ? -7.546 7.071 9.927 1.00 94.31 144 VAL A C 1
ATOM 1104 O O . VAL A 1 144 ? -8.232 6.884 10.928 1.00 94.31 144 VAL A O 1
ATOM 1107 N N . GLN A 1 145 ? -8.088 7.246 8.719 1.00 93.19 145 GLN A N 1
ATOM 1108 C CA . GLN A 1 145 ? -9.536 7.364 8.523 1.00 93.19 145 GLN A CA 1
ATOM 1109 C C . GLN A 1 145 ? -10.306 6.102 8.950 1.00 93.19 145 GLN A C 1
ATOM 1111 O O . GLN A 1 145 ? -11.381 6.187 9.550 1.00 93.19 145 GLN A O 1
ATOM 1116 N N . ALA A 1 146 ? -9.770 4.917 8.643 1.00 93.94 146 ALA A N 1
ATOM 1117 C CA . ALA A 1 146 ? -10.368 3.648 9.048 1.00 93.94 146 ALA A CA 1
ATOM 1118 C C . ALA A 1 146 ? -10.358 3.466 10.575 1.00 93.94 146 ALA A C 1
ATOM 1120 O O . ALA A 1 146 ? -11.321 2.939 11.139 1.00 93.94 146 ALA A O 1
ATOM 1121 N N . MET A 1 147 ? -9.298 3.921 11.248 1.00 96.12 147 MET A N 1
ATOM 1122 C CA . MET A 1 147 ? -9.191 3.875 12.707 1.00 96.12 147 MET A CA 1
ATOM 1123 C C . MET A 1 147 ? -10.139 4.868 13.376 1.00 96.12 147 MET A C 1
ATOM 1125 O O . MET A 1 147 ? -10.8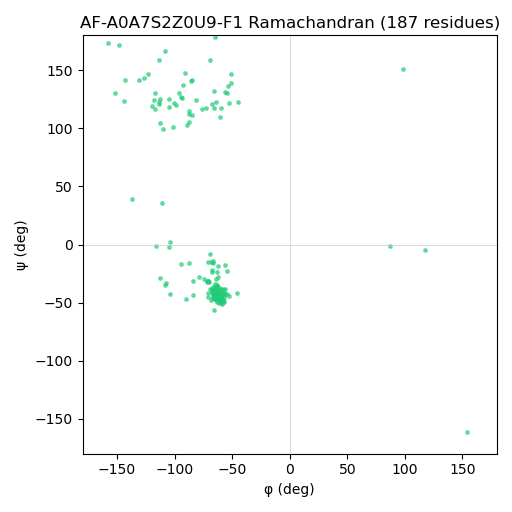24 4.479 14.314 1.00 96.12 147 MET A O 1
ATOM 1129 N N . GLU A 1 148 ? -10.272 6.092 12.862 1.00 95.38 148 GLU A N 1
ATOM 1130 C CA . GLU A 1 148 ? -11.257 7.066 13.359 1.00 95.38 148 GLU A CA 1
ATOM 1131 C C . GLU A 1 148 ? -12.687 6.514 13.293 1.00 95.38 148 GLU A C 1
ATOM 1133 O O . GLU A 1 148 ? -13.4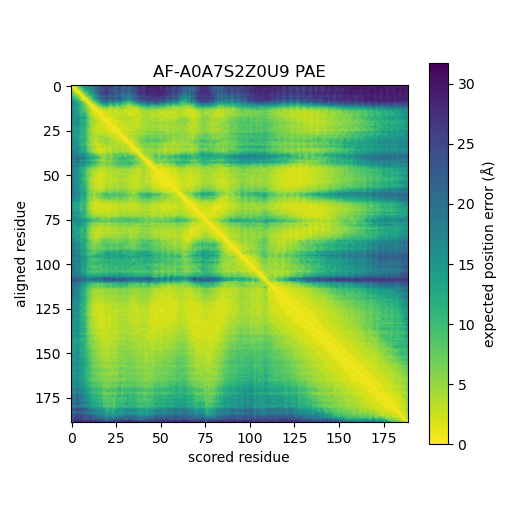28 6.560 14.276 1.00 95.38 148 GLU A O 1
ATOM 1138 N N . ASN A 1 149 ? -13.057 5.906 12.161 1.00 95.12 149 ASN A N 1
ATOM 1139 C CA . ASN A 1 149 ? -14.362 5.262 12.007 1.00 95.12 149 ASN A CA 1
ATOM 1140 C C . ASN A 1 149 ? -14.539 4.083 12.975 1.00 95.12 149 ASN A C 1
ATOM 1142 O O . ASN A 1 149 ? -15.624 3.881 13.519 1.00 95.12 149 ASN A O 1
ATOM 1146 N N . SER A 1 150 ? -13.478 3.310 13.212 1.00 96.50 150 SER A N 1
ATOM 1147 C CA . SER A 1 150 ? -13.507 2.187 14.154 1.00 96.50 150 SER A CA 1
ATOM 1148 C C . SER A 1 150 ? -13.678 2.660 15.599 1.00 96.50 150 SER A C 1
ATOM 1150 O O . SER A 1 150 ? -14.486 2.081 16.323 1.00 96.50 150 SER A O 1
ATOM 1152 N N . SER A 1 151 ? -12.990 3.733 16.002 1.00 97.31 151 SER A N 1
ATOM 1153 C CA . SER A 1 151 ? -13.141 4.353 17.323 1.00 97.31 151 SER A CA 1
ATOM 1154 C C . SER A 1 151 ? -14.562 4.861 17.536 1.00 97.31 151 SER A C 1
ATOM 1156 O O . SER A 1 151 ? -15.178 4.534 18.546 1.00 97.31 151 SER A O 1
ATOM 1158 N N . LYS A 1 152 ? -15.132 5.557 16.545 1.00 96.50 152 LYS A N 1
ATOM 1159 C CA . LYS A 1 152 ? -16.522 6.022 16.604 1.00 96.50 152 LYS A CA 1
ATOM 1160 C C . LYS A 1 152 ? -17.517 4.864 16.753 1.00 96.50 152 LYS A C 1
ATOM 1162 O O . LYS A 1 152 ? -18.388 4.899 17.616 1.00 96.50 152 LYS A O 1
ATOM 1167 N N . ASN A 1 153 ? -17.351 3.794 15.973 1.00 96.69 153 ASN A N 1
ATOM 1168 C CA . ASN A 1 153 ? -18.202 2.603 16.083 1.00 96.69 153 ASN A CA 1
ATOM 1169 C C . ASN A 1 153 ? -18.070 1.917 17.457 1.00 96.69 153 ASN A C 1
ATOM 1171 O O . ASN A 1 153 ? -19.043 1.373 17.983 1.00 96.69 153 ASN A O 1
ATOM 1175 N N . ALA A 1 154 ? -16.870 1.926 18.042 1.00 97.62 154 ALA A N 1
ATOM 1176 C CA . ALA A 1 154 ? -16.632 1.393 19.378 1.00 97.62 154 ALA A CA 1
ATOM 1177 C C . ALA A 1 154 ? -17.282 2.260 20.470 1.00 97.62 154 ALA A C 1
ATOM 1179 O O . ALA A 1 154 ? -17.839 1.710 21.418 1.00 97.62 154 ALA A O 1
ATOM 1180 N N . GLU A 1 155 ? -17.270 3.588 20.331 1.00 97.81 155 GLU A N 1
ATOM 1181 C CA . GLU A 1 155 ? -17.959 4.521 21.237 1.00 97.81 155 GLU A CA 1
ATOM 1182 C C . GLU A 1 155 ? -19.482 4.326 21.218 1.00 97.81 155 GLU A C 1
ATOM 1184 O O . GLU A 1 155 ? -20.118 4.263 22.277 1.00 97.81 155 GLU A O 1
ATOM 1189 N N . ASP A 1 156 ? -20.065 4.145 20.031 1.00 97.00 156 ASP A N 1
ATOM 1190 C CA . ASP A 1 156 ? -21.491 3.843 19.878 1.00 97.00 156 ASP A CA 1
ATOM 1191 C C . ASP A 1 156 ? -21.846 2.517 20.576 1.00 97.00 156 ASP A C 1
ATOM 1193 O O . ASP A 1 156 ? -22.824 2.423 21.330 1.00 97.00 156 ASP A O 1
ATOM 1197 N N . MET A 1 157 ? -21.005 1.491 20.399 1.00 97.06 157 MET A N 1
ATOM 1198 C CA . MET A 1 157 ? -21.168 0.197 21.063 1.00 97.06 157 MET A CA 1
ATOM 1199 C C . MET A 1 157 ? -21.013 0.302 22.585 1.00 97.06 157 MET A C 1
ATOM 1201 O O . MET A 1 157 ? -21.808 -0.282 23.327 1.00 97.06 157 MET A O 1
ATOM 1205 N N . LEU A 1 158 ? -20.027 1.061 23.066 1.00 97.75 158 LEU A N 1
ATOM 1206 C CA . LEU A 1 158 ? -19.799 1.301 24.490 1.00 97.75 158 LEU A CA 1
ATOM 1207 C C . LEU A 1 158 ? -21.006 1.987 25.130 1.00 97.75 158 LEU A C 1
ATOM 1209 O O . LEU A 1 158 ? -21.449 1.585 26.209 1.00 97.75 158 LEU A O 1
ATOM 1213 N N . THR A 1 159 ? -21.576 2.979 24.451 1.00 97.69 159 THR A N 1
ATOM 1214 C CA . THR A 1 159 ? -22.775 3.684 24.910 1.00 97.69 159 THR A CA 1
ATOM 1215 C C . THR A 1 159 ? -23.952 2.717 25.042 1.00 97.69 159 THR A C 1
ATOM 1217 O O . THR A 1 159 ? -24.596 2.655 26.095 1.00 97.69 159 THR A O 1
ATOM 1220 N N . ALA A 1 160 ? -24.193 1.884 24.024 1.00 97.56 160 ALA A N 1
ATOM 1221 C CA . ALA A 1 160 ? -25.252 0.877 24.060 1.00 97.56 160 ALA A CA 1
ATOM 1222 C C . ALA A 1 160 ? -25.054 -0.147 25.195 1.00 97.56 160 ALA A C 1
ATOM 1224 O O . ALA A 1 160 ? -25.997 -0.464 25.931 1.00 97.56 160 ALA A O 1
ATOM 1225 N N . LEU A 1 161 ? -23.824 -0.638 25.380 1.00 97.88 161 LEU A N 1
ATOM 1226 C CA . LEU A 1 161 ? -23.484 -1.588 26.441 1.00 97.88 161 LEU A CA 1
ATOM 1227 C C . LEU A 1 161 ? -23.604 -0.967 27.834 1.00 97.88 161 LEU A C 1
ATOM 1229 O O . LEU A 1 161 ? -24.092 -1.628 28.747 1.00 97.88 161 LEU A O 1
ATOM 1233 N N . THR A 1 162 ? -23.254 0.308 27.993 1.00 97.88 162 THR A N 1
ATOM 1234 C CA . THR A 1 162 ? -23.388 1.038 29.261 1.00 97.88 162 THR A CA 1
ATOM 1235 C C . THR A 1 162 ? -24.855 1.186 29.662 1.00 97.88 162 THR A C 1
ATOM 1237 O O . THR A 1 162 ? -25.224 0.944 30.814 1.00 97.88 162 THR A O 1
ATOM 1240 N N . ILE A 1 163 ? -25.731 1.508 28.705 1.00 97.62 163 ILE A N 1
ATOM 1241 C CA . ILE A 1 163 ? -27.180 1.558 28.944 1.00 97.62 163 ILE A CA 1
ATOM 1242 C C . ILE A 1 163 ? -27.699 0.171 29.347 1.00 97.62 163 ILE A C 1
ATOM 1244 O O . ILE A 1 163 ? -28.449 0.050 30.320 1.00 97.62 163 ILE A O 1
ATOM 1248 N N . LYS A 1 164 ? -27.282 -0.888 28.638 1.00 97.56 164 LYS A N 1
ATOM 1249 C CA . LYS A 1 164 ? -27.666 -2.272 28.959 1.00 97.56 164 LYS A CA 1
ATOM 1250 C C . LYS A 1 164 ? -27.186 -2.690 30.351 1.00 97.56 164 LYS A C 1
ATOM 1252 O O . LYS A 1 164 ? -27.955 -3.296 31.099 1.00 97.56 164 LYS A O 1
ATOM 1257 N N . TYR A 1 165 ? -25.955 -2.339 30.712 1.00 97.94 165 TYR A N 1
ATOM 1258 C CA . TYR A 1 165 ? -25.378 -2.602 32.026 1.00 97.94 165 TYR A CA 1
ATOM 1259 C C . TYR A 1 165 ? -26.202 -1.942 33.132 1.00 97.94 165 TYR A C 1
ATOM 1261 O O . TYR A 1 165 ? -26.639 -2.620 34.057 1.00 97.94 165 TYR A O 1
ATOM 1269 N N . ASN A 1 166 ? -26.515 -0.650 32.998 1.00 97.38 166 ASN A N 1
ATOM 1270 C CA . ASN A 1 166 ? -27.300 0.074 33.997 1.00 97.38 166 ASN A CA 1
ATOM 1271 C C . ASN A 1 166 ? -28.717 -0.490 34.164 1.00 97.38 166 ASN A C 1
ATOM 1273 O O . ASN A 1 166 ? -29.173 -0.644 35.297 1.00 97.38 166 ASN A O 1
ATOM 1277 N N . LYS A 1 167 ? -29.387 -0.857 33.062 1.00 97.31 167 LYS A N 1
ATOM 1278 C CA . LYS A 1 167 ? -30.696 -1.530 33.114 1.00 97.31 167 LYS A CA 1
ATOM 1279 C C . LYS A 1 167 ? -30.616 -2.875 33.836 1.00 97.31 167 LYS A C 1
ATOM 1281 O O . LYS A 1 167 ? -31.437 -3.151 34.703 1.00 97.31 167 LYS A O 1
ATOM 1286 N N . THR A 1 168 ? -29.611 -3.688 33.513 1.00 96.81 168 THR A N 1
ATOM 1287 C CA . THR A 1 168 ? -29.417 -5.010 34.133 1.00 96.81 168 THR A CA 1
ATOM 1288 C C . THR A 1 168 ? -29.083 -4.878 35.619 1.00 96.81 168 THR A C 1
ATOM 1290 O O . THR A 1 168 ? -29.621 -5.614 36.436 1.00 96.81 168 THR A O 1
ATOM 1293 N N . ARG A 1 169 ? -28.265 -3.885 35.988 1.00 97.75 169 ARG A N 1
ATOM 1294 C CA . ARG A 1 169 ? -27.935 -3.567 37.381 1.00 97.75 169 ARG A CA 1
ATOM 1295 C C . ARG A 1 169 ? -29.176 -3.191 38.188 1.00 97.75 169 ARG A C 1
ATOM 1297 O O . ARG A 1 169 ? -29.355 -3.691 39.290 1.00 97.75 169 ARG A O 1
ATOM 1304 N N . GLN A 1 170 ? -30.036 -2.328 37.644 1.00 97.12 170 GLN A N 1
ATOM 1305 C CA . GLN A 1 170 ? -31.289 -1.946 38.304 1.00 97.12 170 GLN A CA 1
ATOM 1306 C C . GLN A 1 170 ? -32.246 -3.134 38.437 1.00 97.12 170 GLN A C 1
ATOM 1308 O O . GLN A 1 170 ? -32.837 -3.312 39.499 1.00 97.12 170 GLN A O 1
ATOM 1313 N N . ALA A 1 171 ? -32.360 -3.970 37.400 1.00 96.69 171 ALA A N 1
ATOM 1314 C CA . ALA A 1 171 ? -33.157 -5.191 37.469 1.00 96.69 171 ALA A CA 1
ATOM 1315 C C . ALA A 1 171 ? -32.639 -6.133 38.569 1.00 96.69 171 ALA A C 1
ATOM 1317 O O . ALA A 1 171 ? -33.437 -6.597 39.370 1.00 96.69 171 ALA A O 1
ATOM 1318 N N . GLY A 1 172 ? -31.317 -6.323 38.674 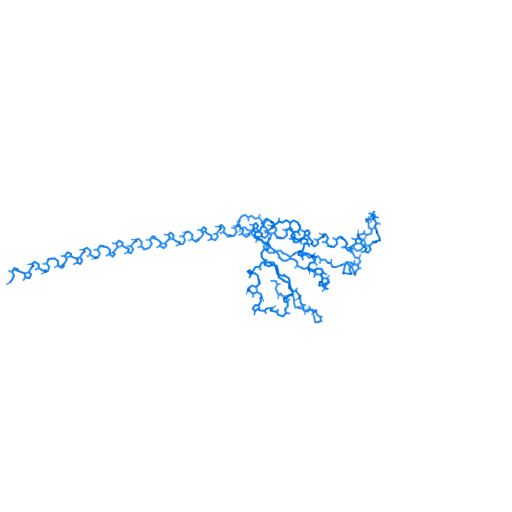1.00 96.75 172 GLY A N 1
ATOM 1319 C CA . GLY A 1 172 ? -30.686 -7.123 39.731 1.00 96.75 172 GLY A CA 1
ATOM 1320 C C . GLY A 1 172 ? -30.994 -6.617 41.143 1.00 96.75 172 GLY A C 1
ATOM 1321 O O . GLY A 1 172 ? -31.507 -7.381 41.950 1.00 96.75 172 GLY A O 1
ATOM 1322 N N . ILE A 1 173 ? -30.792 -5.317 41.409 1.00 96.31 173 ILE A N 1
ATOM 1323 C CA . ILE A 1 173 ? -31.146 -4.695 42.703 1.00 96.31 173 ILE A CA 1
ATOM 1324 C C . ILE A 1 173 ? -32.631 -4.916 43.026 1.00 96.31 173 ILE A C 1
ATOM 1326 O O . ILE A 1 173 ? -32.992 -5.215 44.160 1.00 96.31 173 ILE A O 1
ATOM 1330 N N . THR A 1 174 ? -33.507 -4.769 42.028 1.00 96.50 174 THR A N 1
ATOM 1331 C CA . THR A 1 174 ? -34.951 -4.956 42.222 1.00 96.50 174 THR A CA 1
ATOM 1332 C C . THR A 1 174 ? -35.286 -6.410 42.562 1.00 96.50 174 THR A C 1
ATOM 1334 O O . THR A 1 174 ? -36.085 -6.647 43.463 1.00 96.50 174 THR A O 1
ATOM 1337 N N . THR A 1 175 ? -34.662 -7.377 41.884 1.00 96.25 175 THR A N 1
ATOM 1338 C CA . THR A 1 175 ? -34.830 -8.809 42.169 1.00 96.25 175 THR A CA 1
ATOM 1339 C C . THR A 1 175 ? -34.371 -9.153 43.583 1.00 96.25 175 THR A C 1
ATOM 1341 O O . THR A 1 175 ? -35.136 -9.762 44.323 1.00 96.25 175 THR A O 1
ATOM 1344 N N . GLU A 1 176 ? -33.183 -8.696 43.993 1.00 95.88 176 GLU A N 1
ATOM 1345 C CA . GLU A 1 176 ? -32.665 -8.917 45.351 1.00 95.88 176 GLU A CA 1
ATOM 1346 C C . GLU A 1 176 ? -33.612 -8.344 46.419 1.00 95.88 176 GLU A C 1
ATOM 1348 O O . GLU A 1 176 ? -33.914 -9.004 47.412 1.00 95.88 176 GLU A O 1
ATOM 1353 N N . LEU A 1 177 ? -34.156 -7.140 46.203 1.00 95.56 177 LEU A N 1
ATOM 1354 C CA . LEU A 1 177 ? -35.136 -6.544 47.118 1.00 95.56 177 LEU A CA 1
ATOM 1355 C C . LEU A 1 177 ? -36.444 -7.346 47.184 1.00 95.56 177 LEU A C 1
ATOM 1357 O O . LEU A 1 177 ? -36.996 -7.518 48.271 1.00 95.56 177 LEU A O 1
ATOM 1361 N N . ILE A 1 178 ? -36.942 -7.847 46.048 1.00 95.00 178 ILE A N 1
ATOM 1362 C CA . ILE A 1 178 ? -38.146 -8.692 46.008 1.00 95.00 178 ILE A CA 1
ATOM 1363 C C . ILE A 1 178 ? -37.913 -10.002 46.768 1.00 95.00 178 ILE A C 1
ATOM 1365 O O . ILE A 1 178 ? -38.801 -10.437 47.506 1.00 95.00 178 ILE A O 1
ATOM 1369 N N . GLU A 1 179 ? -36.737 -10.614 46.629 1.00 94.50 179 GLU A N 1
ATOM 1370 C CA . GLU A 1 179 ? -36.365 -11.829 47.361 1.00 94.50 179 GLU A CA 1
ATOM 1371 C C . GLU A 1 179 ? -36.315 -11.585 48.877 1.00 94.50 179 GLU A C 1
ATOM 1373 O O . GLU A 1 179 ? -36.894 -12.365 49.635 1.00 94.50 179 GLU A O 1
ATOM 1378 N N . ILE A 1 180 ? -35.723 -10.469 49.325 1.00 93.50 180 ILE A N 1
ATOM 1379 C CA . ILE A 1 180 ? -35.681 -10.087 50.749 1.00 93.50 180 ILE A CA 1
ATOM 1380 C C . ILE A 1 180 ? -37.095 -9.898 51.315 1.00 93.50 180 ILE A C 1
ATOM 1382 O O . ILE A 1 180 ? -37.413 -10.443 52.372 1.00 93.50 180 ILE A O 1
ATOM 1386 N N . ILE A 1 181 ? -37.954 -9.146 50.618 1.00 93.25 181 ILE A N 1
ATOM 1387 C CA . ILE A 1 181 ? -39.330 -8.882 51.069 1.00 93.25 181 ILE A CA 1
ATOM 1388 C C . ILE A 1 181 ? -40.140 -10.181 51.111 1.00 93.25 181 ILE A C 1
ATOM 1390 O O . ILE A 1 181 ? -40.823 -10.448 52.098 1.00 93.25 181 ILE A O 1
ATOM 1394 N N . SER A 1 182 ? -40.041 -11.012 50.070 1.00 93.12 182 SER A N 1
ATOM 1395 C CA . SER A 1 182 ? -40.764 -12.287 50.002 1.00 93.12 182 SER A CA 1
ATOM 1396 C C . SER A 1 182 ? -40.331 -13.244 51.116 1.00 93.12 182 SER A C 1
ATOM 1398 O O . SER A 1 182 ? -41.176 -13.899 51.723 1.00 93.12 182 SER A O 1
ATOM 1400 N N . GLY A 1 183 ? -39.030 -13.296 51.425 1.00 92.81 183 GLY A N 1
ATOM 1401 C CA . GLY A 1 183 ? -38.495 -14.092 52.531 1.00 92.81 183 GLY A CA 1
ATOM 1402 C C . GLY A 1 183 ? -38.935 -13.592 53.910 1.00 92.81 183 GLY A C 1
ATOM 1403 O O . GLY A 1 183 ? -39.252 -14.404 54.774 1.00 92.81 183 GLY A O 1
ATOM 1404 N N . ALA A 1 184 ? -39.004 -12.272 54.113 1.00 92.62 184 ALA A N 1
ATOM 1405 C CA . ALA A 1 184 ? -39.480 -11.684 55.365 1.00 92.62 184 ALA A CA 1
ATOM 1406 C C . ALA A 1 184 ? -40.974 -11.964 55.608 1.00 92.62 184 ALA A C 1
ATOM 1408 O O . ALA A 1 184 ? -41.345 -12.399 56.694 1.00 92.62 184 ALA A O 1
ATOM 1409 N N . VAL A 1 185 ? -41.821 -11.794 54.584 1.00 91.88 185 VAL A N 1
ATOM 1410 C CA . VAL A 1 185 ? -43.268 -12.073 54.675 1.00 91.88 185 VAL A CA 1
ATOM 1411 C C . VAL A 1 185 ? -43.541 -13.555 54.953 1.00 91.88 185 VAL A C 1
ATOM 1413 O O . VAL A 1 185 ? -44.456 -13.879 55.704 1.00 91.88 185 VAL A O 1
ATOM 1416 N N . ALA A 1 186 ? -42.732 -14.463 54.402 1.00 88.44 186 ALA A N 1
ATOM 1417 C CA . ALA A 1 186 ? -42.865 -15.899 54.650 1.00 88.44 186 ALA A CA 1
ATOM 1418 C C . ALA A 1 186 ? -42.554 -16.323 56.101 1.00 88.44 186 ALA A C 1
ATOM 1420 O O . ALA A 1 186 ? -42.889 -17.442 56.475 1.00 88.44 186 ALA A O 1
ATOM 1421 N N . LEU A 1 187 ? -41.905 -15.467 56.901 1.00 80.00 187 LEU A N 1
ATOM 1422 C CA . LEU A 1 187 ? -41.620 -15.706 58.322 1.00 80.00 187 LEU A CA 1
ATOM 1423 C C . LEU A 1 187 ? -42.677 -15.099 59.263 1.00 80.00 187 LEU A C 1
ATOM 1425 O O . LEU A 1 187 ? -42.706 -15.460 60.438 1.00 80.00 187 LEU A O 1
ATOM 1429 N N . GLU A 1 188 ? -43.509 -14.170 58.780 1.00 74.62 188 GLU A N 1
ATOM 1430 C CA . GLU A 1 188 ? -44.592 -13.544 59.560 1.00 74.62 188 GLU A CA 1
ATOM 1431 C C . GLU A 1 188 ? -45.921 -14.323 59.510 1.00 74.62 188 GLU A C 1
ATOM 1433 O O . GLU A 1 188 ? -46.795 -14.072 60.343 1.00 74.62 188 GLU A O 1
ATOM 1438 N N . GLY A 1 189 ? -46.082 -15.246 58.554 1.00 55.22 189 GLY A N 1
ATOM 1439 C CA . GLY A 1 189 ? -47.239 -16.148 58.434 1.00 55.22 189 GLY A CA 1
ATOM 1440 C C . GLY A 1 189 ? -46.977 -17.530 59.014 1.00 55.22 189 GLY A C 1
ATOM 1441 O O . GLY A 1 189 ? -47.936 -18.105 59.576 1.00 55.22 189 GLY A O 1
#

Solvent-accessible surface area (backbone atoms only — not comparable to full-atom values): 10974 Å² total; per-residue (Å²): 140,90,73,76,75,77,58,94,83,63,75,80,71,76,38,73,36,78,34,61,70,58,44,70,57,43,51,76,78,45,49,94,30,59,77,45,73,42,68,64,69,77,78,52,86,82,45,64,68,60,24,39,56,52,36,55,63,55,64,76,47,94,65,64,61,50,73,51,76,33,32,43,59,74,49,76,88,44,65,45,83,40,75,48,77,45,60,28,56,70,54,44,68,73,32,64,80,56,43,59,61,52,69,75,51,86,80,88,74,74,60,71,72,58,50,44,47,55,50,40,56,50,48,45,17,50,51,45,34,52,35,51,53,28,29,52,53,34,48,52,31,53,47,54,54,52,47,54,54,49,51,53,54,47,52,54,48,49,53,54,49,51,55,51,48,54,52,51,50,53,51,50,55,51,50,56,51,51,51,53,52,54,55,54,54,68,72,78,110

Foldseek 3Di:
DPPDPDDVPDDDAADAEEEDVCCVVCCVPPVVRYDHYHHPCPVDPNDLVSLLVSLVVVVVDDDQKDWDWAWADPDLVDTDTDIDIQGDLVNQVVDVVSVVVCVVDDDDDDDPSVVSRVVSSVVSSVVSSVRVVRRVSNVVSVVVVVVVVVVVVVVVVVVVVVVVVVVVVVVVVVVVVVVVVVVVVVVVD

pLDDT: mean 85.98, std 13.85, range [25.3, 97.94]

Sequence (189 aa):
FWGAAAAPGAKKPKLAIVGDKGRSVLSRTHADSLEYTCTEATKQSITFATASAIAEDIMKTDYEASRVVFNRFKSAIAFQPTVATVLAPEAIESQPAIVEKFDEYELEGPDRSEFLTDLQEFNLAATLYWGMLENGCSEQASRVQAMENSSKNAEDMLTALTIKYNKTRQAGITTELIEIISGAVALEG

Radius of gyration: 30.36 Å; Cα contacts (8 Å, |Δi|>4): 152; chains: 1; bounding box: 74×35×95 Å

Mean predicted aligned error: 8.74 Å

Secondary structure (DSSP, 8-state):
---S---TTPPPPPEEEESHHHHHHHHHH-GGGEEEEESSTTTS---HHHHHHHHHHHHTS--SEEEEEEEEE-SSS-EEEEEEEEE-HHHHHT-HHHHHHHTTS---SS-HHHHHHHHHHHHHHHHHHHHHHHHHHHHHHHHHHHHHHHHHHHHHHHHHHHHHHHHHHHHHHHHHHHHHHHHHHHHH-